Protein AF-G0MQ28-F1 (afdb_monomer)

Secondary structure (DSSP, 8-state):
------PPPPPHHHHHS--GGGS---------PPPPP----SS--TTS-----------S-HHHHHHHHHHHHHHHHHHHH-TT-PPPPPP----------------------HHHHHHHHHHHHHTTPPPPPTTS-STTTT--SEETTEE--TTGGGPPPTTT---GGG---HHHHHHHSPPP------

InterPro domains:
  IPR008705 Nanos/Xcat2 [PTHR12887] (71-180)
  IPR024161 Zinc finger, nanos-type [PF05741] (113-178)
  IPR024161 Zinc finger, nanos-type [PS51522] (112-179)
  IPR038129 Nanos domain superfamily [G3DSA:4.10.60.30] (110-183)

Solvent-accessible surface area (backbone atoms only — not comparable to full-atom values): 12620 Å² total; per-residue (Å²): 138,84,84,78,81,80,78,77,83,87,50,76,66,65,64,71,67,57,72,69,80,71,77,72,65,78,73,74,85,69,77,83,70,75,79,75,78,84,76,75,58,91,74,66,71,95,84,72,75,80,73,79,80,74,75,67,68,85,72,91,49,68,69,60,55,51,50,52,51,49,53,52,52,53,56,55,50,55,59,70,76,52,86,74,75,71,72,82,75,80,72,88,72,74,92,68,83,79,68,74,78,73,73,79,75,73,71,73,74,74,53,52,12,63,60,49,42,54,51,50,34,56,49,20,56,75,68,75,42,82,62,74,59,84,88,47,89,53,94,18,45,81,42,46,38,61,57,96,82,31,33,62,25,76,72,50,26,70,34,63,15,83,82,80,60,36,37,39,54,63,24,45,54,45,70,56,45,60,74,73,48,74,74,76,80,73,74,85,74,129

pLDDT: mean 75.24, std 18.83, range [41.81, 98.56]

Radius of gyration: 31.12 Å; Cα contacts (8 Å, |Δi|>4): 116; chains: 1; bounding box: 38×92×70 Å

Structure (mmCIF, N/CA/C/O backbone):
data_AF-G0MQ28-F1
#
_entry.id   AF-G0MQ28-F1
#
loop_
_atom_site.group_PDB
_atom_site.id
_atom_site.type_symbol
_atom_site.label_atom_id
_atom_site.label_alt_id
_atom_site.label_comp_id
_atom_site.label_asym_id
_atom_site.label_entity_id
_atom_site.label_seq_id
_atom_site.pdbx_PDB_ins_code
_atom_site.Cartn_x
_atom_site.Cartn_y
_atom_site.Cartn_z
_atom_site.occupancy
_atom_site.B_iso_or_equiv
_atom_site.auth_seq_id
_atom_site.auth_comp_id
_atom_site.auth_asym_id
_atom_site.auth_atom_id
_atom_site.pdbx_PDB_model_num
ATOM 1 N N . MET A 1 1 ? -23.331 -47.002 29.163 1.00 47.59 1 MET A N 1
ATOM 2 C CA . MET A 1 1 ? -22.345 -46.114 29.812 1.00 47.59 1 MET A CA 1
ATOM 3 C C . MET A 1 1 ? -21.301 -45.793 28.758 1.00 47.59 1 MET A C 1
ATOM 5 O O . MET A 1 1 ? -20.690 -46.724 28.259 1.00 47.59 1 MET A O 1
ATOM 9 N N . ILE A 1 2 ? -21.227 -44.539 28.307 1.00 55.88 2 ILE A N 1
ATOM 10 C CA . ILE A 1 2 ? -20.306 -44.100 27.246 1.00 55.88 2 ILE A CA 1
ATOM 11 C C . ILE A 1 2 ? -19.105 -43.471 27.952 1.00 55.88 2 ILE A C 1
ATOM 13 O O . ILE A 1 2 ? -19.258 -42.443 28.609 1.00 55.88 2 ILE A O 1
ATOM 17 N N . GLU A 1 3 ? -17.944 -44.116 27.871 1.00 53.28 3 GLU A N 1
ATOM 18 C CA . GLU A 1 3 ? -16.694 -43.580 28.408 1.00 53.28 3 GLU A CA 1
ATOM 19 C C . GLU A 1 3 ? -16.176 -42.475 27.484 1.00 53.28 3 GLU A C 1
ATOM 21 O O . GLU A 1 3 ? -15.811 -42.710 26.333 1.00 53.28 3 GLU A O 1
ATOM 26 N N . TYR A 1 4 ? -16.171 -41.245 27.991 1.00 49.47 4 TYR A N 1
ATOM 27 C CA . TYR A 1 4 ? -15.564 -40.101 27.324 1.00 49.47 4 TYR A CA 1
ATOM 28 C C . TYR A 1 4 ? -14.044 -40.180 27.516 1.00 49.47 4 TYR A C 1
ATOM 30 O O . TYR A 1 4 ? -13.533 -39.876 28.595 1.00 49.47 4 TYR A O 1
ATOM 38 N N . GLN A 1 5 ? -13.308 -40.589 26.480 1.00 60.16 5 GLN A N 1
ATOM 39 C CA . GLN A 1 5 ? -11.852 -40.444 26.467 1.00 60.16 5 GLN A CA 1
ATOM 40 C C . GLN A 1 5 ? -11.510 -38.956 26.364 1.00 60.16 5 GLN A C 1
ATOM 42 O O . GLN A 1 5 ? -11.708 -38.319 25.331 1.00 60.16 5 GLN A O 1
ATOM 47 N N . GLN A 1 6 ? -11.018 -38.389 27.463 1.00 65.62 6 GLN A N 1
ATOM 48 C CA . GLN A 1 6 ? -10.500 -37.027 27.497 1.00 65.62 6 GLN A CA 1
ATOM 49 C C . GLN A 1 6 ? -9.163 -36.986 26.7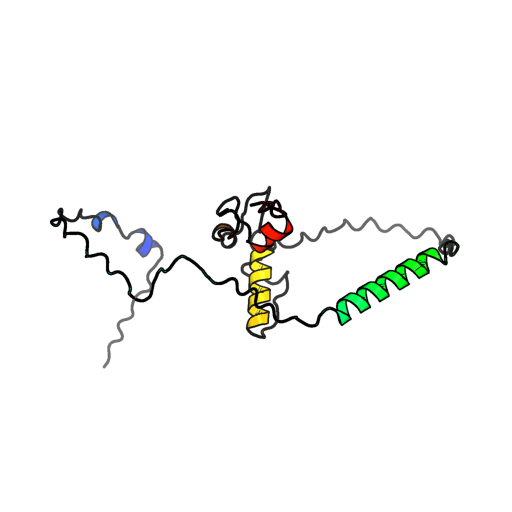50 1.00 65.62 6 GLN A C 1
ATOM 51 O O . GLN A 1 6 ? -8.134 -37.435 27.256 1.00 65.62 6 GLN A O 1
ATOM 56 N N . SER A 1 7 ? -9.177 -36.455 25.529 1.00 68.88 7 SER A N 1
ATOM 57 C CA . SER A 1 7 ? -7.968 -36.153 24.766 1.00 68.88 7 SER A CA 1
ATOM 58 C C . SER A 1 7 ? -7.163 -35.078 25.495 1.00 68.88 7 SER A C 1
ATOM 60 O O . SER A 1 7 ? -7.648 -33.961 25.694 1.00 68.88 7 SER A O 1
ATOM 62 N N . ARG A 1 8 ? -5.940 -35.418 25.914 1.00 74.38 8 ARG A N 1
ATOM 63 C CA . ARG A 1 8 ? -5.024 -34.469 26.553 1.00 74.38 8 ARG A CA 1
ATOM 64 C C . ARG A 1 8 ? -4.656 -33.336 25.579 1.00 74.38 8 ARG A C 1
ATOM 66 O O . ARG A 1 8 ? -4.424 -33.614 24.403 1.00 74.38 8 ARG A O 1
ATOM 73 N N . PRO A 1 9 ? -4.590 -32.080 26.051 1.00 71.81 9 PRO A N 1
ATOM 74 C CA . PRO A 1 9 ? -4.147 -30.957 25.235 1.00 71.81 9 PRO A CA 1
ATOM 75 C C . PRO A 1 9 ? -2.667 -31.118 24.874 1.00 71.81 9 PRO A C 1
ATOM 77 O O . PRO A 1 9 ? -1.838 -31.373 25.745 1.00 71.81 9 PRO A O 1
ATOM 80 N N . VAL A 1 10 ? -2.358 -30.972 23.586 1.00 80.50 10 VAL A N 1
ATOM 81 C CA . VAL A 1 10 ? -0.986 -31.001 23.060 1.00 80.50 10 VAL A CA 1
ATOM 82 C C . VAL A 1 10 ? -0.264 -29.741 23.523 1.00 80.50 10 VAL A C 1
ATOM 84 O O . VAL A 1 10 ? -0.760 -28.631 23.315 1.00 80.50 10 VAL A O 1
ATOM 87 N N . THR A 1 11 ? 0.891 -29.903 24.165 1.00 83.81 11 THR A N 1
ATOM 88 C CA . THR A 1 11 ? 1.683 -28.778 24.670 1.00 83.81 11 THR A CA 1
ATOM 89 C C . THR A 1 11 ? 2.808 -28.410 23.701 1.00 83.81 11 THR A C 1
ATOM 91 O O . THR A 1 11 ? 3.242 -29.211 22.879 1.00 83.81 11 THR A O 1
ATOM 94 N N . LEU A 1 12 ? 3.286 -27.166 23.767 1.00 74.38 12 LEU A N 1
ATOM 95 C CA . LEU A 1 12 ? 4.376 -26.667 22.915 1.00 74.38 12 LEU A CA 1
ATOM 96 C C . LEU A 1 12 ? 5.669 -27.520 22.986 1.00 74.38 12 LEU A C 1
ATOM 98 O O . LEU A 1 12 ? 6.282 -27.729 21.939 1.00 74.38 12 LEU A O 1
ATOM 102 N N . PRO A 1 13 ? 6.069 -28.059 24.158 1.00 79.25 13 PRO A N 1
ATOM 103 C CA . PRO A 1 13 ? 7.165 -29.023 24.253 1.00 79.25 13 PRO A CA 1
ATOM 104 C C . PRO A 1 13 ? 6.929 -30.306 23.444 1.00 79.25 13 PRO A C 1
ATOM 106 O O . PRO A 1 13 ? 7.852 -30.751 22.770 1.00 79.25 13 PRO A O 1
ATOM 109 N N . ASP A 1 14 ? 5.699 -30.838 23.411 1.00 75.81 14 ASP A N 1
ATOM 110 C CA . ASP A 1 14 ? 5.366 -32.046 22.631 1.00 75.81 14 ASP A CA 1
ATOM 111 C C . ASP A 1 14 ? 5.582 -31.840 21.122 1.00 75.81 14 ASP A C 1
ATOM 113 O O . ASP A 1 14 ? 5.917 -32.775 20.399 1.00 75.81 14 ASP A O 1
ATOM 117 N N . ILE A 1 15 ? 5.398 -30.609 20.634 1.00 72.81 15 ILE A N 1
ATOM 118 C CA . ILE A 1 15 ? 5.602 -30.255 19.222 1.00 72.81 15 ILE A CA 1
ATOM 119 C C . ILE A 1 15 ? 7.098 -30.098 18.910 1.00 72.81 15 ILE A C 1
ATOM 121 O O . ILE A 1 15 ? 7.548 -30.456 17.824 1.00 72.81 15 ILE A O 1
ATOM 125 N N . LEU A 1 16 ? 7.879 -29.575 19.858 1.00 74.19 16 LEU A N 1
ATOM 126 C CA . LEU A 1 16 ? 9.319 -29.350 19.699 1.00 74.19 16 LEU A CA 1
ATOM 127 C C . LEU A 1 16 ? 10.148 -30.633 19.857 1.00 74.19 16 LEU A C 1
ATOM 129 O O . LEU A 1 16 ? 11.207 -30.744 19.242 1.00 74.19 16 LEU A O 1
ATOM 133 N N . GLU A 1 17 ? 9.669 -31.606 20.634 1.00 70.00 17 GLU A N 1
ATOM 134 C CA . GLU A 1 17 ? 10.322 -32.911 20.811 1.00 70.00 17 GLU A CA 1
ATOM 135 C C . GLU A 1 17 ? 9.955 -33.945 19.733 1.00 70.00 17 GLU A C 1
ATOM 137 O O . GLU A 1 17 ? 10.523 -35.043 19.712 1.00 70.00 17 GLU A O 1
ATOM 142 N N . GLN A 1 18 ? 9.067 -33.610 18.788 1.00 71.00 18 GLN A N 1
ATOM 143 C CA . GLN A 1 18 ? 8.855 -34.432 17.596 1.00 71.00 18 GLN A CA 1
ATOM 144 C C . GLN A 1 18 ? 10.141 -34.478 16.761 1.00 71.00 18 GLN A C 1
ATOM 146 O O . GLN A 1 18 ? 10.462 -33.593 15.971 1.00 71.00 18 GLN A O 1
ATOM 151 N N . ASN A 1 19 ? 10.908 -35.549 16.953 1.00 62.50 19 ASN A N 1
ATOM 152 C CA . ASN A 1 19 ? 12.107 -35.870 16.194 1.00 62.50 19 ASN A CA 1
ATOM 153 C C . ASN A 1 19 ? 11.739 -36.201 14.732 1.00 62.50 19 ASN A C 1
ATOM 155 O O . ASN A 1 19 ? 11.631 -37.365 14.353 1.00 62.50 19 ASN A O 1
ATOM 159 N N . TYR A 1 20 ? 11.629 -35.183 13.874 1.00 61.66 20 TYR A N 1
ATOM 160 C CA . TYR A 1 20 ? 11.417 -35.325 12.419 1.00 61.66 20 TYR A CA 1
ATOM 161 C C . TYR A 1 20 ? 12.587 -36.001 11.672 1.00 61.66 20 TYR A C 1
ATOM 163 O O . TYR A 1 20 ? 12.556 -36.165 10.456 1.00 61.66 20 TYR A O 1
ATOM 171 N N . ARG A 1 21 ? 13.637 -36.451 12.374 1.00 56.78 21 ARG A N 1
ATOM 172 C CA . ARG A 1 21 ? 14.786 -37.138 11.761 1.00 56.78 21 ARG A CA 1
ATOM 173 C C . ARG A 1 21 ? 14.438 -38.481 11.105 1.00 56.78 21 ARG A C 1
ATOM 175 O O . ARG A 1 21 ? 15.240 -38.966 10.315 1.00 56.78 21 ARG A O 1
ATOM 182 N N . GLY A 1 22 ? 13.283 -39.074 11.417 1.00 56.56 22 GLY A N 1
ATOM 183 C CA . GLY A 1 22 ? 12.867 -40.381 10.892 1.00 56.56 22 GLY A CA 1
ATOM 184 C C . GLY A 1 22 ? 12.119 -40.361 9.554 1.00 56.56 22 GLY A C 1
ATOM 185 O O . GLY A 1 22 ? 12.052 -41.398 8.903 1.00 56.56 22 GLY A O 1
ATOM 186 N N . GLU A 1 23 ? 11.574 -39.223 9.114 1.00 58.72 23 GLU A N 1
ATOM 187 C CA . GLU A 1 23 ? 10.699 -39.178 7.922 1.00 58.72 23 GLU A CA 1
ATOM 188 C C . GLU A 1 23 ? 11.451 -38.932 6.607 1.00 58.72 23 GLU A C 1
ATOM 190 O O . GLU A 1 23 ? 10.880 -39.018 5.523 1.00 58.72 23 GLU A O 1
ATOM 195 N N . HIS A 1 24 ? 12.763 -38.712 6.677 1.00 55.72 24 HIS A N 1
ATOM 196 C CA . HIS A 1 24 ? 13.635 -38.631 5.506 1.00 55.72 24 HIS A CA 1
ATOM 197 C C . HIS A 1 24 ? 14.291 -39.986 5.214 1.00 55.72 24 HIS A C 1
ATOM 199 O O . HIS A 1 24 ? 15.506 -40.076 5.036 1.00 55.72 24 HIS A O 1
ATOM 205 N N . VAL A 1 25 ? 13.507 -41.066 5.175 1.00 58.53 25 VAL A N 1
ATOM 206 C CA . VAL A 1 25 ? 13.984 -42.290 4.525 1.00 58.53 25 VAL A CA 1
ATOM 207 C C . VAL A 1 25 ? 14.059 -41.972 3.038 1.00 58.53 25 VAL A C 1
ATOM 209 O O . VAL A 1 25 ? 13.037 -41.741 2.397 1.00 58.53 25 VAL A O 1
ATOM 212 N N . ALA A 1 26 ? 15.281 -41.904 2.508 1.00 58.84 26 ALA A N 1
ATOM 213 C CA . ALA A 1 26 ? 15.522 -41.749 1.084 1.00 58.84 26 ALA A CA 1
ATOM 214 C C . ALA A 1 26 ? 14.718 -42.816 0.336 1.00 58.84 26 ALA A C 1
ATOM 216 O O . ALA A 1 26 ? 14.979 -44.013 0.470 1.00 58.84 26 ALA A O 1
ATOM 217 N N . THR A 1 27 ? 13.713 -42.374 -0.417 1.00 59.00 27 THR A N 1
ATOM 218 C CA . THR A 1 27 ? 12.915 -43.243 -1.270 1.00 59.00 27 THR A CA 1
ATOM 219 C C . THR A 1 27 ? 13.885 -43.982 -2.195 1.00 59.00 27 THR A C 1
ATOM 221 O O . THR A 1 27 ? 14.648 -43.315 -2.902 1.00 59.00 27 THR A O 1
ATOM 224 N N . PRO A 1 28 ? 13.923 -45.329 -2.195 1.00 57.75 28 PRO A N 1
ATOM 225 C CA . PRO A 1 28 ? 14.733 -46.059 -3.160 1.00 57.75 28 PRO A CA 1
ATOM 226 C C . PRO A 1 28 ? 14.316 -45.602 -4.555 1.00 57.75 28 PRO A C 1
ATOM 228 O O . PRO A 1 28 ? 13.123 -45.431 -4.805 1.00 57.75 28 PRO A O 1
ATOM 231 N N . ALA A 1 29 ? 15.304 -45.341 -5.415 1.00 58.59 29 ALA A N 1
ATOM 232 C CA . ALA A 1 29 ? 15.130 -44.792 -6.753 1.00 58.59 29 ALA A CA 1
ATOM 233 C C . ALA A 1 29 ? 14.105 -45.618 -7.544 1.00 58.59 29 ALA A C 1
ATOM 235 O O . ALA A 1 29 ? 14.432 -46.624 -8.173 1.00 58.59 29 ALA A O 1
ATOM 236 N N . ALA A 1 30 ? 12.842 -45.200 -7.473 1.00 52.72 30 ALA A N 1
ATOM 237 C CA . ALA A 1 30 ? 11.777 -45.756 -8.269 1.00 52.72 30 ALA A CA 1
ATOM 238 C C . ALA A 1 30 ? 12.091 -45.397 -9.717 1.00 52.72 30 ALA A C 1
ATOM 240 O O . ALA A 1 30 ? 12.323 -44.231 -10.045 1.00 52.72 30 ALA A O 1
ATOM 241 N N . HIS A 1 31 ? 12.157 -46.433 -10.548 1.00 59.38 31 HIS A N 1
ATOM 242 C CA . HIS A 1 31 ? 12.304 -46.366 -11.991 1.00 59.38 31 HIS A CA 1
ATOM 243 C C . HIS A 1 31 ? 11.600 -45.132 -12.559 1.00 59.38 31 HIS A C 1
ATOM 245 O O . HIS A 1 31 ? 10.396 -44.955 -12.359 1.00 59.38 31 HIS A O 1
ATOM 251 N N . ALA A 1 32 ? 12.375 -44.280 -13.236 1.00 53.47 32 ALA A N 1
ATOM 252 C CA . ALA A 1 32 ? 11.886 -43.084 -13.898 1.00 53.47 32 ALA A CA 1
ATOM 253 C C . ALA A 1 32 ? 10.698 -43.465 -14.786 1.00 53.47 32 ALA A C 1
ATOM 255 O O . ALA A 1 32 ? 10.858 -44.094 -15.832 1.00 53.47 32 ALA A O 1
ATOM 256 N N . SER A 1 33 ? 9.494 -43.119 -14.335 1.00 64.69 33 SER A N 1
ATOM 257 C CA . SER A 1 33 ? 8.330 -43.164 -15.203 1.00 64.69 33 SER A CA 1
ATOM 258 C C . SER A 1 33 ? 8.592 -42.181 -16.345 1.00 64.69 33 SER A C 1
ATOM 260 O O . SER A 1 33 ? 9.112 -41.090 -16.084 1.00 64.69 33 SER A O 1
ATOM 262 N N . PRO A 1 34 ? 8.291 -42.544 -17.604 1.00 74.94 34 PRO A N 1
ATOM 263 C CA . PRO A 1 34 ? 8.387 -41.593 -18.700 1.00 74.94 34 PRO A CA 1
ATOM 264 C C . PRO A 1 34 ? 7.551 -40.355 -18.348 1.00 74.94 34 PRO A C 1
ATOM 266 O O . PRO A 1 34 ? 6.510 -40.495 -17.695 1.00 74.94 34 PRO A O 1
ATOM 269 N N . PRO A 1 35 ? 8.001 -39.146 -18.730 1.00 71.31 35 PRO A N 1
ATOM 270 C CA . PRO A 1 35 ? 7.235 -37.938 -18.473 1.00 71.31 35 PRO A CA 1
ATOM 271 C C . PRO A 1 35 ? 5.817 -38.133 -19.022 1.00 71.31 35 PRO A C 1
ATOM 273 O O . PRO A 1 35 ? 5.666 -38.6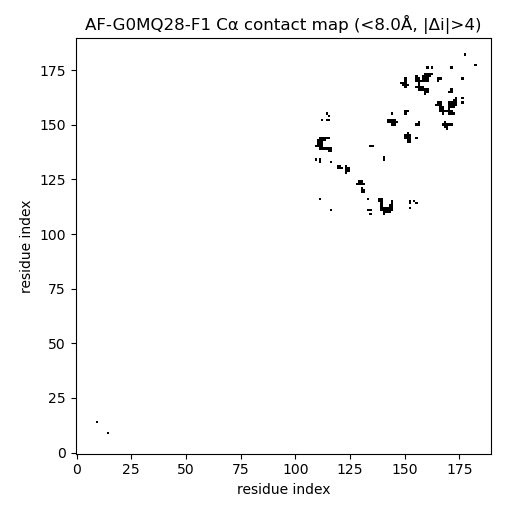85 -20.119 1.00 71.31 35 PRO A O 1
ATOM 276 N N . PRO A 1 36 ? 4.773 -37.732 -18.274 1.00 74.25 36 PRO A N 1
ATOM 277 C CA . PRO A 1 36 ? 3.415 -37.815 -18.782 1.00 74.25 36 PRO A CA 1
ATOM 278 C C . PRO A 1 36 ? 3.348 -37.078 -20.127 1.00 74.25 36 PRO A C 1
ATOM 280 O O . PRO A 1 36 ? 4.019 -36.050 -20.289 1.00 74.25 36 PRO A O 1
ATOM 283 N N . PRO A 1 37 ? 2.575 -37.581 -21.105 1.00 72.94 37 PRO A N 1
ATOM 284 C CA . PRO A 1 37 ? 2.381 -36.861 -22.352 1.00 72.94 37 PRO A CA 1
ATOM 285 C C . PRO A 1 37 ? 1.882 -35.456 -22.018 1.00 72.94 37 PRO A C 1
ATOM 287 O O . PRO A 1 37 ? 0.998 -35.294 -21.175 1.00 72.94 37 PRO A O 1
ATOM 290 N N . LEU A 1 38 ? 2.475 -34.445 -22.656 1.00 61.44 38 LEU A N 1
ATOM 291 C CA . LEU A 1 38 ? 2.004 -33.067 -22.577 1.00 61.44 38 LEU A CA 1
ATOM 292 C C . LEU A 1 38 ? 0.551 -33.050 -23.054 1.00 61.44 38 LEU A C 1
ATOM 294 O O . LEU A 1 38 ? 0.280 -33.034 -24.253 1.00 61.44 38 LEU A O 1
ATOM 298 N N . VAL A 1 39 ? -0.387 -33.090 -22.110 1.00 61.03 39 VAL A N 1
ATOM 299 C CA . VAL A 1 39 ? -1.797 -32.855 -22.386 1.00 61.03 39 VAL A CA 1
ATOM 300 C C . VAL A 1 39 ? -1.890 -31.387 -22.775 1.00 61.03 39 VAL A C 1
ATOM 302 O O . VAL A 1 39 ? -1.930 -30.499 -21.924 1.00 61.03 39 VAL A O 1
ATOM 305 N N . GLN A 1 40 ? -1.857 -31.123 -24.08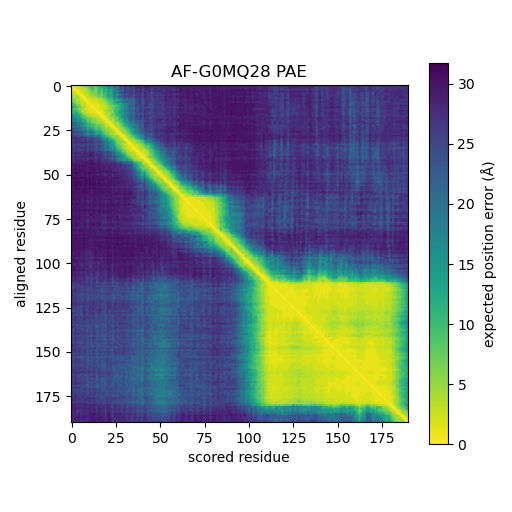1 1.00 56.84 40 GLN A N 1
ATOM 306 C CA . GLN A 1 40 ? -2.284 -29.847 -24.630 1.00 56.84 40 GLN A CA 1
ATOM 307 C C . GLN A 1 40 ? -3.746 -29.680 -24.234 1.00 56.84 40 GLN A C 1
ATOM 309 O O . GLN A 1 40 ? -4.624 -30.375 -24.741 1.00 56.84 40 GLN A O 1
ATOM 314 N N . ASN A 1 41 ? -3.993 -28.801 -23.268 1.00 49.69 41 ASN A N 1
ATOM 315 C CA . ASN A 1 41 ? -5.339 -28.408 -22.906 1.00 49.69 41 ASN A CA 1
ATOM 316 C C . ASN A 1 41 ? -6.001 -27.815 -24.169 1.00 49.69 41 ASN A C 1
ATOM 318 O O . ASN A 1 41 ? -5.493 -26.815 -24.685 1.00 49.69 41 ASN A O 1
ATOM 322 N N . PRO A 1 42 ? -7.087 -28.406 -24.704 1.00 58.06 42 PRO A N 1
ATOM 323 C CA . PRO A 1 42 ? -7.776 -27.856 -25.873 1.00 58.06 42 PRO A CA 1
ATOM 324 C C . PRO A 1 42 ? -8.422 -26.494 -25.564 1.00 58.06 42 PRO A C 1
ATOM 326 O O . PRO A 1 42 ? -8.736 -25.737 -26.479 1.00 58.06 42 PRO A O 1
ATOM 329 N N . ALA A 1 43 ? -8.570 -26.151 -24.279 1.00 53.72 43 ALA A N 1
ATOM 330 C CA . ALA A 1 43 ? -8.774 -24.785 -23.819 1.00 53.72 43 ALA A CA 1
ATOM 331 C C . ALA A 1 43 ? -7.398 -24.126 -23.622 1.00 53.72 43 ALA A C 1
ATOM 333 O O . ALA A 1 43 ? -6.721 -24.354 -22.620 1.00 53.72 43 ALA A O 1
ATOM 334 N N . GLY A 1 44 ? -6.965 -23.373 -24.630 1.00 44.62 44 GLY A N 1
ATOM 335 C CA . GLY A 1 44 ? -5.605 -22.869 -24.777 1.00 44.62 44 GLY A CA 1
ATOM 336 C C . GLY A 1 44 ? -4.992 -22.164 -23.559 1.00 44.62 44 GLY A C 1
ATOM 337 O O . GLY A 1 44 ? -5.669 -21.540 -22.751 1.00 44.62 44 GLY A O 1
ATOM 338 N N . ILE A 1 45 ? -3.661 -22.247 -23.495 1.00 47.72 45 ILE A N 1
ATOM 339 C CA . ILE A 1 45 ? -2.738 -21.208 -23.012 1.00 47.72 45 ILE A CA 1
ATOM 340 C C . ILE A 1 45 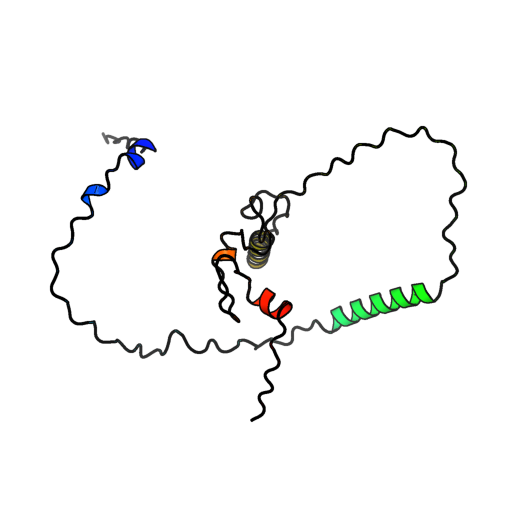? -3.210 -20.470 -21.743 1.00 47.72 45 ILE A C 1
ATOM 342 O O . ILE A 1 45 ? -3.703 -19.343 -21.789 1.00 47.72 45 ILE A O 1
ATOM 346 N N . ILE A 1 46 ? -2.950 -21.054 -20.572 1.00 52.84 46 ILE A N 1
ATOM 347 C CA . ILE A 1 46 ? -2.918 -20.283 -19.323 1.00 52.84 46 ILE A CA 1
ATOM 348 C C . ILE A 1 46 ? -1.621 -19.460 -19.348 1.00 52.84 46 ILE A C 1
ATOM 350 O O . ILE A 1 46 ? -0.581 -19.940 -18.909 1.00 52.84 46 ILE A O 1
ATOM 354 N N . GLY A 1 47 ? -1.645 -18.247 -19.912 1.00 50.97 47 GLY A N 1
ATOM 355 C CA . GLY A 1 47 ? -0.489 -17.345 -19.800 1.00 50.97 47 GLY A CA 1
ATOM 356 C C . GLY A 1 47 ? -0.320 -16.226 -20.825 1.00 50.97 47 GLY A C 1
ATOM 357 O O . GLY A 1 47 ? 0.495 -15.342 -20.581 1.00 50.97 47 GLY A O 1
ATOM 358 N N . HIS A 1 48 ? -1.076 -16.184 -21.924 1.00 46.88 48 HIS A N 1
ATOM 359 C CA . HIS A 1 48 ? -0.957 -15.092 -22.896 1.00 46.88 48 HIS A CA 1
ATOM 360 C C . HIS A 1 48 ? -2.313 -14.446 -23.151 1.00 46.88 48 HIS A C 1
ATOM 362 O O . HIS A 1 48 ? -3.225 -15.072 -23.674 1.00 46.88 48 HIS A O 1
ATOM 368 N N . GLY A 1 49 ? -2.429 -13.175 -22.770 1.00 41.81 49 GLY A N 1
ATOM 369 C CA . GLY A 1 49 ? -3.587 -12.350 -23.086 1.00 41.81 49 GLY A CA 1
ATOM 370 C C . GLY A 1 49 ? -4.701 -12.451 -22.055 1.00 41.81 49 GLY A C 1
ATOM 371 O O . GLY A 1 49 ? -5.772 -12.982 -22.328 1.00 41.81 49 GLY A O 1
ATOM 372 N N . ARG A 1 50 ? -4.519 -11.804 -20.898 1.00 44.72 50 ARG A N 1
ATOM 373 C CA . ARG A 1 50 ? -5.671 -11.062 -20.381 1.00 44.72 50 ARG A CA 1
ATOM 374 C C . ARG A 1 50 ? -5.932 -9.963 -21.412 1.00 44.72 50 ARG A C 1
ATOM 376 O O . ARG A 1 50 ? -5.041 -9.127 -21.580 1.00 44.72 50 ARG A O 1
ATOM 383 N N . PRO A 1 51 ? -7.065 -9.956 -22.134 1.00 46.66 51 PRO A N 1
ATOM 384 C CA . PRO A 1 51 ? -7.432 -8.772 -22.882 1.00 46.66 51 PRO A CA 1
ATOM 385 C C . PRO A 1 51 ? -7.440 -7.620 -21.886 1.00 46.66 51 PRO A C 1
ATOM 387 O O . PRO A 1 51 ? -7.974 -7.736 -20.778 1.00 46.66 51 PRO A O 1
ATOM 390 N N . ASN A 1 52 ? -6.766 -6.542 -22.267 1.00 48.19 52 ASN A N 1
ATOM 391 C CA . ASN A 1 52 ? -6.862 -5.263 -21.603 1.00 48.19 52 ASN A CA 1
ATOM 392 C C . ASN A 1 52 ? -8.358 -4.941 -21.481 1.00 48.19 52 ASN A C 1
ATOM 394 O O . ASN A 1 52 ? -8.982 -4.494 -22.440 1.00 48.19 52 ASN A O 1
ATOM 398 N N . LEU A 1 53 ? -8.945 -5.171 -20.305 1.00 50.69 53 LEU A N 1
ATOM 399 C CA . LEU A 1 53 ? -10.226 -4.596 -19.902 1.00 50.69 53 LEU A CA 1
ATOM 400 C C . LEU A 1 53 ? -9.997 -3.098 -19.638 1.00 50.69 53 LEU A C 1
ATOM 402 O O . LEU A 1 53 ? -10.246 -2.580 -18.561 1.00 50.69 53 LEU A O 1
ATOM 406 N N . HIS A 1 54 ? -9.510 -2.405 -20.668 1.00 44.72 54 HIS A N 1
ATOM 407 C CA . HIS A 1 54 ? -9.673 -0.977 -20.892 1.00 44.72 54 HIS A CA 1
ATOM 408 C C . HIS A 1 54 ? -11.020 -0.721 -21.591 1.00 44.72 54 HIS A C 1
ATOM 410 O O . HIS A 1 54 ? -11.193 0.251 -22.312 1.00 44.72 54 HIS A O 1
ATOM 416 N N . GLY A 1 55 ? -12.020 -1.567 -21.326 1.00 43.22 55 GLY A N 1
ATOM 417 C CA . GLY A 1 55 ? -13.422 -1.175 -21.384 1.00 43.22 55 GLY A CA 1
ATOM 418 C C . GLY A 1 55 ? -13.745 -0.325 -20.159 1.00 43.22 55 GLY A C 1
ATOM 419 O O . GLY A 1 55 ? -14.564 -0.711 -19.328 1.00 43.22 55 GLY A O 1
ATOM 420 N N . ARG A 1 56 ? -13.045 0.806 -20.011 1.00 45.94 56 ARG A N 1
ATOM 421 C CA . ARG A 1 56 ? -13.484 1.888 -19.139 1.00 45.94 56 ARG A CA 1
ATOM 422 C C . ARG A 1 56 ? -14.720 2.434 -19.846 1.00 45.94 56 ARG A C 1
ATOM 424 O O . ARG A 1 56 ? -14.606 3.175 -20.816 1.00 45.94 56 ARG A O 1
ATOM 431 N N . LEU A 1 57 ? -15.899 1.993 -19.409 1.00 48.03 57 LEU A N 1
ATOM 432 C CA . LEU A 1 57 ? -17.106 2.791 -19.603 1.00 48.03 57 LEU A CA 1
ATOM 433 C C . LEU A 1 57 ? -16.733 4.235 -19.229 1.00 48.03 57 LEU A C 1
ATOM 435 O O . LEU A 1 57 ? -16.023 4.394 -18.227 1.00 48.03 57 LEU A O 1
ATOM 439 N N . PRO A 1 58 ? -17.116 5.255 -20.016 1.00 42.06 58 PRO A N 1
ATOM 440 C CA . PRO A 1 58 ? -16.879 6.635 -19.633 1.00 42.06 58 PRO A CA 1
ATOM 441 C C . PRO A 1 58 ? -17.588 6.827 -18.300 1.00 42.06 58 PRO A C 1
ATOM 443 O O . PRO A 1 58 ? -18.817 6.831 -18.222 1.00 42.06 58 PRO A O 1
ATOM 446 N N . ILE A 1 59 ? -16.807 6.846 -17.223 1.00 46.84 59 ILE A N 1
ATOM 447 C CA . ILE A 1 59 ? -17.356 7.211 -15.940 1.00 46.84 59 ILE A CA 1
ATOM 448 C C . ILE A 1 59 ? -17.505 8.718 -16.037 1.00 46.84 59 ILE A C 1
ATOM 450 O O . ILE A 1 59 ? -16.517 9.430 -16.211 1.00 46.84 59 ILE A O 1
ATOM 454 N N . VAL A 1 60 ? -18.758 9.143 -16.027 1.00 49.12 60 VAL A N 1
ATOM 455 C CA . VAL A 1 60 ? -19.216 10.526 -16.006 1.00 49.12 60 VAL A CA 1
ATOM 456 C C . VAL A 1 60 ? -18.684 11.166 -14.715 1.00 49.12 60 VAL A C 1
ATOM 458 O O . VAL A 1 60 ? -19.349 11.131 -13.691 1.00 49.12 60 VAL A O 1
ATOM 461 N N . TRP A 1 61 ? -17.434 11.631 -14.729 1.00 54.47 61 TRP A N 1
ATOM 462 C CA . TRP A 1 61 ? -16.815 12.439 -13.663 1.00 54.47 61 TRP A CA 1
ATOM 463 C C . TRP A 1 61 ? -16.410 13.829 -14.170 1.00 54.47 61 TRP A C 1
ATOM 465 O O . TRP A 1 61 ? -15.929 14.646 -13.391 1.00 54.47 61 TRP A O 1
ATOM 475 N N . GLU A 1 62 ? -16.580 14.095 -15.471 1.00 60.78 62 GLU A N 1
ATOM 476 C CA . GLU A 1 62 ? -16.114 15.334 -16.105 1.00 60.78 62 GLU A CA 1
ATOM 477 C C . GLU A 1 62 ? -16.830 16.567 -15.526 1.00 60.78 62 GLU A C 1
ATOM 479 O O . GLU A 1 62 ? -16.195 17.603 -15.346 1.00 60.78 62 GLU A O 1
ATOM 484 N N . ASP A 1 63 ? -18.095 16.430 -15.114 1.00 68.81 63 ASP A N 1
ATOM 485 C CA . ASP A 1 63 ? -18.876 17.553 -14.583 1.00 68.81 63 ASP A CA 1
ATOM 486 C C . ASP A 1 63 ? -18.464 17.961 -13.150 1.00 68.81 63 ASP A C 1
ATOM 488 O O . ASP A 1 63 ? -18.407 19.151 -12.841 1.00 68.81 63 ASP A O 1
ATOM 492 N N . GLU A 1 64 ? -18.127 17.009 -12.266 1.00 70.69 64 GLU A N 1
ATOM 493 C CA . GLU A 1 64 ? -17.738 17.317 -10.875 1.00 70.69 64 GLU A CA 1
ATOM 494 C C . GLU A 1 64 ? -16.297 17.841 -10.769 1.00 70.69 64 GLU A C 1
ATOM 496 O O . GLU A 1 64 ? -16.030 18.767 -9.997 1.00 70.69 64 GLU A O 1
ATOM 501 N N . GLU A 1 65 ? -15.361 17.293 -11.557 1.00 77.75 65 GLU A N 1
ATOM 502 C CA . GLU A 1 65 ? -13.980 17.794 -11.581 1.00 77.75 65 GLU A CA 1
ATOM 503 C C . GLU A 1 65 ? -13.902 19.195 -12.206 1.00 77.75 65 GLU A C 1
ATOM 505 O O . GLU A 1 65 ? -13.143 20.034 -11.711 1.00 77.75 65 GLU A O 1
ATOM 510 N N . GLU A 1 66 ? -14.710 19.495 -13.233 1.00 82.88 66 GLU A N 1
ATOM 511 C CA . GLU A 1 66 ? -14.777 20.846 -13.800 1.00 82.88 66 GLU A CA 1
ATOM 512 C C . GLU A 1 66 ? -15.351 21.853 -12.790 1.00 82.88 66 GLU A C 1
ATOM 514 O O . GLU A 1 66 ? -14.841 22.974 -12.681 1.00 82.88 66 GLU A O 1
ATOM 519 N N . GLU A 1 67 ? -16.366 21.471 -12.007 1.00 84.44 67 GLU A N 1
ATOM 520 C CA . GLU A 1 67 ? -16.935 22.359 -10.992 1.00 84.44 67 GLU A CA 1
ATOM 521 C C . GLU A 1 67 ? -15.947 22.643 -9.845 1.00 84.44 67 GLU A C 1
ATOM 523 O O . GLU A 1 67 ? -15.812 23.801 -9.433 1.00 84.44 67 GLU A O 1
ATOM 528 N N . ASP A 1 68 ? -15.191 21.643 -9.372 1.00 82.12 68 ASP A N 1
ATOM 529 C CA . ASP A 1 68 ? -14.150 21.860 -8.351 1.00 82.12 68 ASP A CA 1
ATOM 530 C C . ASP A 1 68 ? -13.010 22.738 -8.891 1.00 82.12 68 ASP A C 1
ATOM 532 O O . ASP A 1 68 ? -12.539 23.658 -8.212 1.00 82.12 68 ASP A O 1
ATOM 536 N N . LEU A 1 69 ? -12.610 22.534 -10.153 1.00 87.50 69 LEU A N 1
ATOM 537 C CA . LEU A 1 69 ? -11.598 23.366 -10.800 1.00 87.50 69 LEU A CA 1
ATOM 538 C C . LEU A 1 69 ? -12.077 24.818 -10.948 1.00 87.50 69 LEU A C 1
ATOM 540 O O . LEU A 1 69 ? -11.321 25.747 -10.649 1.00 87.50 69 LEU A O 1
ATOM 544 N N . ARG A 1 70 ? -13.348 25.030 -11.325 1.00 91.31 70 ARG A N 1
ATOM 545 C CA . ARG A 1 70 ? -13.976 26.362 -11.371 1.00 91.31 70 ARG A CA 1
ATOM 546 C C . ARG A 1 70 ? -14.031 27.015 -9.992 1.00 91.31 70 ARG A C 1
ATOM 548 O O . ARG A 1 70 ? -13.693 28.195 -9.882 1.00 91.31 70 ARG A O 1
ATOM 555 N N . ARG A 1 71 ? -14.393 26.277 -8.934 1.00 91.56 71 ARG A N 1
ATOM 556 C CA . ARG A 1 71 ? -14.398 26.798 -7.551 1.00 91.56 71 ARG A CA 1
ATOM 557 C C . ARG A 1 71 ? -13.005 27.240 -7.110 1.00 91.56 71 ARG A C 1
ATOM 559 O O . ARG A 1 71 ? -12.864 28.337 -6.570 1.00 91.56 71 ARG A O 1
ATOM 566 N N . ARG A 1 72 ? -11.969 26.443 -7.389 1.00 91.31 72 ARG A N 1
ATOM 567 C CA . ARG A 1 72 ? -10.574 26.794 -7.065 1.00 91.31 72 ARG A CA 1
ATOM 568 C C . ARG A 1 72 ? -10.090 28.019 -7.836 1.00 91.31 72 ARG A C 1
ATOM 570 O O . ARG A 1 72 ? -9.453 28.888 -7.242 1.00 91.31 72 ARG A O 1
ATOM 577 N N . LEU A 1 73 ? -10.414 28.120 -9.128 1.00 91.12 73 LEU A N 1
ATOM 578 C CA . LEU A 1 73 ? -10.028 29.275 -9.944 1.00 91.12 73 LEU A CA 1
ATOM 579 C C . LEU A 1 73 ? -10.677 30.571 -9.444 1.00 91.12 73 LEU A C 1
ATOM 581 O O . LEU A 1 73 ? -10.004 31.596 -9.344 1.00 91.12 73 LEU A O 1
ATOM 585 N N . LEU A 1 74 ? -11.966 30.526 -9.092 1.00 88.38 74 LEU A N 1
ATOM 586 C CA . LEU A 1 74 ? -12.679 31.674 -8.525 1.00 88.38 74 LEU A CA 1
ATOM 587 C C . LEU A 1 74 ? -12.071 32.114 -7.187 1.00 88.38 74 LEU A C 1
ATOM 589 O O . LEU A 1 74 ? -11.876 33.310 -6.967 1.00 88.38 74 LEU A O 1
ATOM 593 N N . HIS A 1 75 ? -11.708 31.160 -6.326 1.00 83.88 75 HIS A N 1
ATOM 594 C CA . HIS A 1 75 ? -11.064 31.447 -5.043 1.00 83.88 75 HIS A CA 1
ATOM 595 C C . HIS A 1 75 ? -9.681 32.098 -5.223 1.00 83.88 75 HIS A C 1
ATOM 597 O O . HIS A 1 75 ? -9.347 33.069 -4.544 1.00 83.88 75 HIS A O 1
ATOM 603 N N . GLN A 1 76 ? -8.892 31.618 -6.191 1.00 84.88 76 GLN A N 1
ATOM 604 C CA . GLN A 1 76 ? -7.599 32.219 -6.530 1.00 84.88 76 GLN A CA 1
ATOM 605 C C . GLN A 1 76 ? -7.759 33.636 -7.102 1.00 84.88 76 GLN A C 1
ATOM 607 O O . GLN A 1 76 ? -6.990 34.533 -6.756 1.00 84.88 76 GLN A O 1
ATOM 612 N N . GLN A 1 77 ? -8.772 33.865 -7.943 1.00 85.94 77 GLN A N 1
ATOM 613 C CA . GLN A 1 77 ? -9.026 35.182 -8.522 1.00 85.94 77 GLN A CA 1
ATOM 614 C C . GLN A 1 77 ? -9.440 36.214 -7.458 1.00 85.94 77 GLN A C 1
ATOM 616 O O . GLN A 1 77 ? -8.985 37.357 -7.522 1.00 85.94 77 GLN A O 1
ATOM 621 N N . GLN A 1 78 ? -10.231 35.822 -6.452 1.00 79.75 78 GLN A N 1
ATOM 622 C CA . GLN A 1 78 ? -10.591 36.709 -5.335 1.00 79.75 78 GLN A CA 1
ATOM 623 C C . GLN A 1 78 ? -9.367 37.168 -4.532 1.00 79.75 78 GLN A C 1
ATOM 625 O O . GLN A 1 78 ? -9.282 38.342 -4.174 1.00 79.75 78 GLN A O 1
ATOM 630 N N . HIS A 1 79 ? -8.384 36.289 -4.314 1.00 71.25 79 HIS A N 1
ATOM 631 C CA . HIS A 1 79 ? -7.144 36.651 -3.622 1.00 71.25 79 HIS A CA 1
ATOM 632 C C . HIS A 1 79 ? -6.312 37.702 -4.375 1.00 71.25 79 HIS A C 1
ATOM 634 O O . HIS A 1 79 ? -5.662 38.535 -3.747 1.00 71.25 79 HIS A O 1
ATOM 640 N N . LEU A 1 80 ? -6.350 37.704 -5.711 1.00 74.44 80 LEU A N 1
ATOM 641 C CA . LEU A 1 80 ? -5.623 38.680 -6.531 1.00 74.44 80 LEU A CA 1
ATOM 642 C C . LEU A 1 80 ? -6.324 40.044 -6.615 1.00 74.44 80 LEU A C 1
ATOM 644 O O . LEU A 1 80 ? -5.665 41.052 -6.857 1.00 74.44 80 LEU A O 1
ATOM 648 N N . GLN A 1 81 ? -7.643 40.095 -6.411 1.00 73.06 81 GLN A N 1
ATOM 649 C CA . GLN A 1 81 ? -8.425 41.336 -6.474 1.00 73.06 81 GLN A CA 1
ATOM 650 C C . GLN A 1 81 ? -8.409 42.137 -5.163 1.00 73.06 81 GLN A C 1
ATOM 652 O O . GLN A 1 81 ? -8.863 43.279 -5.154 1.00 73.06 81 GLN A O 1
ATOM 657 N N . ASN A 1 82 ? -7.861 41.583 -4.073 1.00 60.62 82 ASN A N 1
ATOM 658 C CA . ASN A 1 82 ? -7.823 42.239 -2.764 1.00 60.62 82 ASN A CA 1
ATOM 659 C C . ASN A 1 82 ? -6.411 42.277 -2.130 1.00 60.62 82 ASN A C 1
ATOM 661 O O . ASN A 1 82 ? -6.219 41.810 -1.009 1.00 60.62 82 ASN A O 1
ATOM 665 N N . PRO A 1 83 ? -5.393 42.857 -2.800 1.00 52.75 83 PRO A N 1
ATOM 666 C CA . PRO A 1 83 ? -4.031 42.951 -2.260 1.00 52.75 83 PRO A CA 1
ATOM 667 C C . PRO A 1 83 ? -3.883 43.950 -1.091 1.00 52.75 83 PRO A C 1
ATOM 669 O O . PRO A 1 83 ? -2.772 44.173 -0.619 1.00 52.75 83 PRO A O 1
ATOM 672 N N . GLY A 1 84 ? -4.977 44.582 -0.642 1.00 53.72 84 GLY A N 1
ATOM 673 C CA . GLY A 1 84 ? -4.970 45.693 0.318 1.00 53.72 84 GLY A CA 1
ATOM 674 C C . GLY A 1 84 ? -5.637 45.422 1.667 1.00 53.72 84 GLY A C 1
ATOM 675 O O . GLY A 1 84 ? -5.672 46.331 2.495 1.00 53.72 84 GLY A O 1
ATOM 676 N N . ALA A 1 85 ? -6.154 44.215 1.921 1.00 52.88 85 ALA A N 1
ATOM 677 C CA . ALA A 1 85 ? -6.629 43.858 3.255 1.00 52.88 85 ALA A CA 1
ATOM 678 C C . ALA A 1 85 ? -5.412 43.612 4.158 1.00 52.88 85 ALA A C 1
ATOM 680 O O . ALA A 1 85 ? -4.929 42.488 4.289 1.00 52.88 85 ALA A O 1
ATOM 681 N N . GLN A 1 86 ? -4.878 44.695 4.730 1.00 54.72 86 GLN A N 1
ATOM 682 C CA . GLN A 1 86 ? -3.956 44.616 5.857 1.00 54.72 86 GLN A CA 1
ATOM 683 C C . GLN A 1 86 ? -4.599 43.714 6.907 1.00 54.72 86 GLN A C 1
ATOM 685 O O . GLN A 1 86 ? -5.729 43.961 7.334 1.00 54.72 86 GLN A O 1
ATOM 690 N N . ALA A 1 87 ? -3.890 42.647 7.280 1.00 56.66 87 ALA A N 1
ATOM 691 C CA . ALA A 1 87 ? -4.250 41.872 8.453 1.00 56.66 87 ALA A CA 1
ATOM 692 C C . ALA A 1 87 ? -4.438 42.863 9.616 1.00 56.66 87 ALA A C 1
ATOM 694 O O . ALA A 1 87 ? -3.579 43.739 9.776 1.00 56.66 87 ALA A O 1
ATOM 695 N N . PRO A 1 88 ? -5.549 42.794 10.372 1.00 57.41 88 PRO A N 1
ATOM 696 C CA . PRO A 1 88 ? -5.721 43.635 11.545 1.00 57.41 88 PRO A CA 1
ATOM 697 C C . PRO A 1 88 ? -4.500 43.428 12.435 1.00 57.41 88 PRO A C 1
ATOM 699 O O . PRO A 1 88 ? -4.182 42.303 12.819 1.00 57.41 88 PRO A O 1
ATOM 702 N N . VAL A 1 89 ? -3.767 44.517 12.657 1.00 58.25 89 VAL A N 1
ATOM 703 C CA . VAL A 1 89 ? -2.624 44.539 13.561 1.00 58.25 89 VAL A CA 1
ATOM 704 C C . VAL A 1 89 ? -3.205 44.241 14.941 1.00 58.25 89 VAL A C 1
ATOM 706 O O . VAL A 1 89 ? -4.078 45.001 15.365 1.00 58.25 89 VAL A O 1
ATOM 709 N N . PRO A 1 90 ? -2.822 43.141 15.609 1.00 54.53 90 PRO A N 1
ATOM 710 C CA . PRO A 1 90 ? -3.261 42.915 16.972 1.00 54.53 90 PRO A CA 1
ATOM 711 C C . PRO A 1 90 ? -2.722 44.067 17.819 1.00 54.53 90 PRO A C 1
ATOM 713 O O . PRO A 1 90 ? -1.515 44.313 17.885 1.00 54.53 90 PRO A O 1
ATOM 716 N N . GLU A 1 91 ? -3.665 44.833 18.357 1.00 55.91 91 GLU A N 1
ATOM 717 C CA . GLU A 1 91 ? -3.450 45.860 19.361 1.00 55.91 91 GLU A CA 1
ATOM 718 C C . GLU A 1 91 ? -2.735 45.200 20.543 1.00 55.91 91 GLU A C 1
ATOM 720 O O . GLU A 1 91 ? -3.022 44.055 20.880 1.00 55.91 91 GLU A O 1
ATOM 725 N N . ALA A 1 92 ? -1.719 45.875 21.076 1.00 56.50 92 ALA A N 1
ATOM 726 C CA . ALA A 1 92 ? -0.827 45.331 22.086 1.00 56.50 92 ALA A CA 1
ATOM 727 C C . ALA A 1 92 ? -1.610 44.987 23.361 1.00 56.50 92 ALA A C 1
ATOM 729 O O . ALA A 1 92 ? -1.892 45.866 24.174 1.00 56.50 92 ALA A O 1
ATOM 730 N N . GLU A 1 93 ? -1.970 43.715 23.505 1.00 53.53 93 GLU A N 1
ATOM 731 C CA . GLU A 1 93 ? -2.532 43.166 24.730 1.00 53.53 93 GLU A CA 1
ATOM 732 C C . GLU A 1 93 ? -1.398 42.830 25.705 1.00 53.53 93 GLU A C 1
ATOM 734 O O . GLU A 1 93 ? -0.287 42.452 25.326 1.00 53.53 93 GLU A O 1
ATOM 739 N N . GLU A 1 94 ? -1.705 43.114 26.962 1.00 58.50 94 GLU A N 1
ATOM 740 C CA . GLU A 1 94 ? -0.861 43.167 28.144 1.00 58.50 94 GLU A CA 1
ATOM 741 C C . GLU A 1 94 ? -0.037 41.889 28.373 1.00 58.50 94 GLU A C 1
ATOM 743 O O . GLU A 1 94 ? -0.390 40.803 27.926 1.00 58.50 94 GLU A O 1
ATOM 748 N N . GLU A 1 95 ? 1.088 42.043 29.076 1.00 56.44 95 GLU A N 1
ATOM 749 C CA . GLU A 1 95 ? 2.040 40.988 29.435 1.00 56.44 95 GLU A CA 1
ATOM 750 C C . GLU A 1 95 ? 1.359 39.868 30.248 1.00 56.44 95 GLU A C 1
ATOM 752 O O . GLU A 1 95 ? 1.355 39.876 31.479 1.00 56.44 95 GLU A O 1
ATOM 757 N N . GLU A 1 96 ? 0.764 38.906 29.544 1.00 61.59 96 GLU A N 1
ATOM 758 C CA . GLU A 1 96 ? 0.228 37.673 30.108 1.00 61.59 96 GLU A CA 1
ATOM 759 C C . GLU A 1 96 ? 1.392 36.787 30.570 1.00 61.59 96 GLU A C 1
ATOM 761 O O . GLU A 1 96 ? 2.364 36.539 29.850 1.00 61.59 96 GLU A O 1
ATOM 766 N N . GLU A 1 97 ? 1.302 36.363 31.826 1.00 63.50 97 GLU A N 1
ATOM 767 C CA . GLU A 1 97 ? 2.220 35.474 32.522 1.00 63.50 97 GLU A CA 1
ATOM 768 C C . GLU A 1 97 ? 2.497 34.232 31.662 1.00 63.50 97 GLU A C 1
ATOM 770 O O . GLU A 1 97 ? 1.642 33.365 31.506 1.00 63.50 97 GLU A O 1
ATOM 775 N N . VAL A 1 98 ? 3.685 34.182 31.048 1.00 60.47 98 VAL A N 1
ATOM 776 C CA . VAL A 1 98 ? 4.092 33.118 30.122 1.00 60.47 98 VAL A CA 1
ATOM 777 C C . VAL A 1 98 ? 4.100 31.788 30.872 1.00 60.47 98 VAL A C 1
ATOM 779 O O . VAL A 1 98 ? 5.081 31.447 31.543 1.00 60.47 98 VAL A O 1
ATOM 782 N N . GLU A 1 99 ? 3.003 31.036 30.758 1.00 68.50 99 GLU A N 1
ATOM 783 C CA . GLU A 1 99 ? 2.955 29.640 31.170 1.00 68.50 99 GLU A CA 1
ATOM 784 C C . GLU A 1 99 ? 4.142 28.910 30.520 1.00 68.50 99 GLU A C 1
ATOM 786 O O . GLU A 1 99 ? 4.454 29.143 29.343 1.00 68.50 99 GLU A O 1
ATOM 791 N N . PRO A 1 100 ? 4.867 28.064 31.278 1.00 67.81 100 PRO A N 1
ATOM 792 C CA . PRO A 1 100 ? 6.025 27.359 30.752 1.00 67.81 100 PRO A CA 1
ATOM 793 C C . PRO A 1 100 ? 5.612 26.626 29.473 1.00 67.81 100 PRO A C 1
ATOM 795 O O . PRO A 1 100 ? 4.534 26.029 29.467 1.00 67.81 100 PRO A O 1
ATOM 798 N N . PRO A 1 101 ? 6.434 26.649 28.404 1.00 67.56 101 PRO A N 1
ATOM 799 C CA . PRO A 1 101 ? 6.090 26.004 27.147 1.00 67.56 101 PRO A CA 1
ATOM 800 C C . PRO A 1 101 ? 5.745 24.552 27.45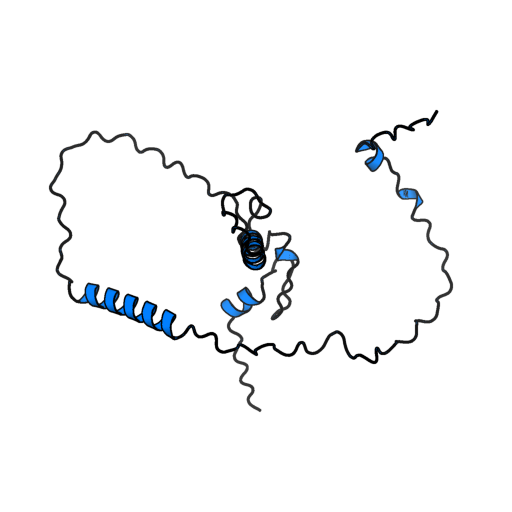6 1.00 67.56 101 PRO A C 1
ATOM 802 O O . PRO A 1 101 ? 6.624 23.775 27.840 1.00 67.56 101 PRO A O 1
ATOM 805 N N . VAL A 1 102 ? 4.453 24.220 27.363 1.00 63.88 102 VAL A N 1
ATOM 806 C CA . VAL A 1 102 ? 3.951 22.855 27.471 1.00 63.88 102 VAL A CA 1
ATOM 807 C C . VAL A 1 102 ? 4.780 22.055 26.491 1.00 63.88 102 VAL 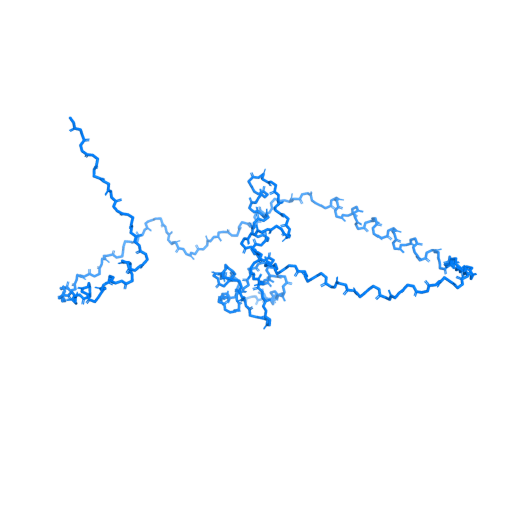A C 1
ATOM 809 O O . VAL A 1 102 ? 4.700 22.273 25.284 1.00 63.88 102 VAL A O 1
ATOM 812 N N . ALA A 1 103 ? 5.682 21.237 27.039 1.00 62.34 103 ALA A N 1
ATOM 813 C CA . ALA A 1 103 ? 6.590 20.425 26.260 1.00 62.34 103 ALA A CA 1
ATOM 814 C C . ALA A 1 103 ? 5.730 19.692 25.242 1.00 62.34 103 ALA A C 1
ATOM 816 O O . ALA A 1 103 ? 4.848 18.937 25.643 1.00 62.34 103 ALA A O 1
ATOM 817 N N . ASP A 1 104 ? 5.945 20.014 23.969 1.00 57.00 104 ASP A N 1
ATOM 818 C CA . ASP A 1 104 ? 5.245 19.463 22.822 1.00 57.00 104 ASP A CA 1
ATOM 819 C C . ASP A 1 104 ? 5.315 17.941 22.966 1.00 57.00 104 ASP A C 1
ATOM 821 O O . ASP A 1 104 ? 6.353 17.316 22.709 1.00 57.00 104 ASP A O 1
ATOM 825 N N . VAL A 1 105 ? 4.261 17.351 23.542 1.00 62.56 105 VAL A N 1
ATOM 826 C CA . VAL A 1 105 ? 4.122 15.910 23.678 1.00 62.56 105 VAL A CA 1
ATOM 827 C C . VAL A 1 105 ? 3.888 15.482 22.252 1.00 62.56 105 VAL A C 1
ATOM 829 O O . VAL A 1 105 ? 2.758 15.456 21.778 1.00 62.56 105 VAL A O 1
ATOM 832 N N . GLN A 1 106 ? 4.987 15.242 21.540 1.00 57.94 106 GLN A N 1
ATOM 833 C CA . GLN A 1 106 ? 4.966 14.667 20.216 1.00 57.94 106 GLN A CA 1
ATOM 834 C C . GLN A 1 106 ? 4.342 13.290 20.384 1.00 57.94 106 GLN A C 1
ATOM 836 O O . GLN A 1 106 ? 5.034 12.307 20.658 1.00 57.94 106 GLN A O 1
ATOM 841 N N . GLU A 1 107 ? 3.014 13.242 20.291 1.00 64.81 107 GLU A N 1
ATOM 842 C CA . GLU A 1 107 ? 2.238 12.026 20.184 1.00 64.81 107 GLU A CA 1
ATOM 843 C C . GLU A 1 107 ? 2.854 11.267 19.020 1.00 64.81 107 GLU A C 1
ATOM 845 O O . GLU A 1 107 ? 2.729 11.645 17.850 1.00 64.81 107 GLU A O 1
ATOM 850 N N . GLN A 1 108 ? 3.647 10.250 19.358 1.00 62.59 108 GLN A N 1
ATOM 851 C CA . GLN A 1 108 ? 4.309 9.435 18.364 1.00 62.59 108 GLN A CA 1
ATOM 852 C C . GLN A 1 108 ? 3.202 8.814 17.536 1.00 62.59 108 GLN A C 1
ATOM 854 O O . GLN A 1 108 ? 2.466 7.950 18.015 1.00 62.59 108 GLN A O 1
ATOM 859 N N . ARG A 1 109 ? 3.059 9.308 16.303 1.00 63.94 109 ARG A N 1
ATOM 860 C CA . ARG A 1 109 ? 2.041 8.811 15.389 1.00 63.94 109 ARG A CA 1
ATOM 861 C C . ARG A 1 109 ? 2.187 7.294 15.323 1.00 63.94 109 ARG A C 1
ATOM 863 O O . ARG A 1 109 ? 3.298 6.817 15.065 1.00 63.94 109 ARG A O 1
ATOM 870 N N . PRO A 1 110 ? 1.109 6.540 15.570 1.00 73.25 110 PRO A N 1
ATOM 871 C CA . PRO A 1 110 ? 1.196 5.096 15.637 1.00 73.25 110 PRO A CA 1
ATOM 872 C C . PRO A 1 110 ? 1.781 4.545 14.333 1.00 73.25 110 PRO A C 1
ATOM 874 O O . PRO A 1 110 ? 1.475 5.008 13.230 1.00 73.25 110 PRO A O 1
ATOM 877 N N . MET A 1 111 ? 2.663 3.554 14.469 1.00 83.75 111 MET A N 1
ATOM 878 C CA . MET A 1 111 ? 3.278 2.848 13.345 1.00 83.75 111 MET A CA 1
ATOM 879 C C . MET A 1 111 ? 2.177 2.280 12.437 1.00 83.75 111 MET A C 1
ATOM 881 O O . MET A 1 111 ? 1.504 1.322 12.805 1.00 83.75 111 MET A O 1
ATOM 885 N N . CYS A 1 112 ? 1.981 2.858 11.249 1.00 93.94 112 CYS A N 1
ATOM 886 C CA . CYS A 1 112 ? 0.922 2.445 10.325 1.00 93.94 112 CYS A CA 1
ATOM 887 C C . CYS A 1 112 ? 1.471 2.102 8.930 1.00 93.94 112 CYS A C 1
ATOM 889 O O . CYS A 1 112 ? 2.165 2.890 8.276 1.00 93.94 112 CYS A O 1
ATOM 891 N N . CYS A 1 113 ? 1.130 0.910 8.442 1.00 96.62 113 CYS A N 1
ATOM 892 C CA . CYS A 1 113 ? 1.435 0.435 7.102 1.00 96.62 113 CYS A CA 1
ATOM 893 C C . CYS A 1 113 ? 0.342 0.872 6.123 1.00 96.62 113 CYS A C 1
ATOM 895 O O . CYS A 1 113 ? -0.710 0.236 6.017 1.00 96.62 113 CYS A O 1
ATOM 897 N N . CYS A 1 114 ? 0.633 1.898 5.321 1.00 95.56 114 CYS A N 1
ATOM 898 C CA . CYS A 1 114 ? -0.292 2.418 4.309 1.00 95.56 114 CYS A CA 1
ATOM 899 C C . CYS A 1 114 ? -0.797 1.345 3.325 1.00 95.56 114 CYS A C 1
ATOM 901 O O . CYS A 1 114 ? -1.947 1.402 2.895 1.00 95.56 114 CYS A O 1
ATOM 903 N N . PHE A 1 115 ? 0.032 0.352 2.979 1.00 97.25 115 PHE A N 1
ATOM 904 C CA . PHE A 1 115 ? -0.357 -0.722 2.057 1.00 97.25 115 PHE A CA 1
ATOM 905 C C . PHE A 1 115 ? -1.412 -1.659 2.666 1.00 97.25 115 PHE A C 1
ATOM 907 O O . PHE A 1 115 ? -2.450 -1.915 2.050 1.00 97.25 115 PHE A O 1
ATOM 914 N N . CYS A 1 116 ? -1.173 -2.146 3.887 1.00 97.38 116 CYS A N 1
ATOM 915 C CA . CYS A 1 116 ? -2.124 -2.999 4.601 1.00 97.38 116 CYS A CA 1
ATOM 916 C C . CYS A 1 116 ? -3.416 -2.241 4.918 1.00 97.38 116 CYS A C 1
ATOM 918 O O . CYS A 1 116 ? -4.498 -2.790 4.719 1.00 97.38 116 CYS A O 1
ATOM 920 N N . PHE A 1 117 ? -3.305 -0.977 5.342 1.00 97.62 117 PHE A N 1
ATOM 921 C CA . PHE A 1 117 ? -4.460 -0.133 5.631 1.00 97.62 117 PHE A CA 1
ATOM 922 C C . PHE A 1 117 ? -5.303 0.091 4.373 1.00 97.62 117 PHE A C 1
ATOM 924 O O . PHE A 1 117 ? -6.489 -0.219 4.367 1.00 97.62 117 PHE A O 1
ATOM 931 N N . GLY A 1 118 ? -4.688 0.523 3.265 1.00 96.56 118 GLY A N 1
ATOM 932 C CA . GLY A 1 118 ? -5.399 0.730 2.001 1.00 96.56 118 GLY A CA 1
ATOM 933 C C . GLY A 1 118 ? -6.049 -0.550 1.463 1.00 96.56 118 GLY A C 1
ATOM 934 O O . GLY A 1 118 ? -7.132 -0.505 0.880 1.00 96.56 118 GLY A O 1
ATOM 935 N N . THR A 1 119 ? -5.431 -1.710 1.702 1.00 96.81 119 THR A N 1
ATOM 936 C CA . THR A 1 119 ? -6.018 -3.014 1.361 1.00 96.81 119 THR A CA 1
ATOM 937 C C . THR A 1 119 ? -7.244 -3.324 2.222 1.00 96.81 119 THR A C 1
ATOM 939 O O . THR A 1 119 ? -8.257 -3.785 1.694 1.00 96.81 119 THR A O 1
ATOM 942 N N . ALA A 1 120 ? -7.175 -3.062 3.530 1.00 97.12 120 ALA A N 1
ATOM 943 C CA . ALA A 1 120 ? -8.289 -3.257 4.451 1.00 97.12 120 ALA A CA 1
ATOM 944 C C . ALA A 1 120 ? -9.452 -2.299 4.157 1.00 97.12 120 ALA A C 1
ATOM 946 O O . ALA A 1 120 ? -10.586 -2.756 4.049 1.00 97.12 120 ALA A O 1
ATOM 947 N N . ALA A 1 121 ? -9.165 -1.015 3.929 1.00 97.50 121 ALA A N 1
ATOM 948 C CA . ALA A 1 121 ? -10.153 -0.003 3.564 1.00 97.50 121 ALA A CA 1
ATOM 949 C C . ALA A 1 121 ? -10.898 -0.380 2.276 1.00 97.50 121 ALA A C 1
ATOM 951 O O . ALA A 1 121 ? -12.117 -0.522 2.282 1.00 97.50 121 ALA A O 1
ATOM 952 N N . ARG A 1 122 ? -10.165 -0.704 1.201 1.00 97.00 122 ARG A N 1
ATOM 953 C CA . ARG A 1 122 ? -10.772 -1.141 -0.069 1.00 97.00 122 ARG A CA 1
ATOM 954 C C . ARG A 1 122 ? -11.579 -2.436 0.074 1.00 97.00 122 ARG A C 1
ATOM 956 O O . ARG A 1 122 ? -12.538 -2.666 -0.664 1.00 97.00 122 ARG A O 1
ATOM 963 N N . ARG A 1 123 ? -11.177 -3.332 0.982 1.00 97.44 123 ARG A N 1
ATOM 964 C CA . ARG A 1 123 ? -11.945 -4.547 1.284 1.00 97.44 123 ARG A CA 1
ATOM 965 C C . ARG A 1 123 ? -13.245 -4.210 2.014 1.00 97.44 123 ARG A C 1
ATOM 967 O O . ARG A 1 123 ? -14.264 -4.792 1.658 1.00 97.44 123 ARG A O 1
ATOM 974 N N . ALA A 1 124 ? -13.206 -3.312 2.996 1.00 97.94 124 ALA A N 1
ATOM 975 C CA . ALA A 1 124 ? -14.390 -2.857 3.717 1.00 97.94 124 ALA A CA 1
ATOM 976 C C . ALA A 1 124 ? -15.389 -2.194 2.760 1.00 97.94 124 ALA A C 1
ATOM 978 O O . ALA A 1 124 ? -16.538 -2.619 2.710 1.00 97.94 124 ALA A O 1
ATOM 979 N N . GLU A 1 125 ? -14.915 -1.285 1.900 1.00 97.81 125 GLU A N 1
ATOM 980 C CA . GLU A 1 125 ? -15.719 -0.648 0.848 1.00 97.81 125 GLU A CA 1
ATOM 981 C C . GLU A 1 125 ? -16.426 -1.677 -0.046 1.00 97.81 125 GLU A C 1
ATOM 983 O O . GLU A 1 125 ? -17.639 -1.619 -0.224 1.00 97.81 125 GLU A O 1
ATOM 988 N N . ARG A 1 126 ? -15.689 -2.671 -0.567 1.00 97.88 126 ARG A N 1
ATOM 989 C CA . ARG A 1 126 ? -16.252 -3.715 -1.445 1.00 97.88 126 ARG A CA 1
ATOM 990 C C . ARG A 1 126 ? -17.326 -4.561 -0.761 1.00 97.88 126 ARG A C 1
ATOM 992 O O . ARG A 1 126 ? -18.192 -5.109 -1.433 1.00 97.88 126 ARG A O 1
ATOM 999 N N . LEU A 1 127 ? -17.220 -4.726 0.552 1.00 97.75 127 LEU A N 1
ATOM 1000 C CA . LEU A 1 127 ? -18.150 -5.517 1.351 1.00 97.75 127 LEU A CA 1
ATOM 1001 C C . LEU A 1 127 ? -19.247 -4.656 1.995 1.00 97.75 127 LEU A C 1
ATOM 1003 O O . LEU A 1 127 ? -20.039 -5.198 2.760 1.00 97.75 127 LEU A O 1
ATOM 1007 N N . HIS A 1 128 ? -19.293 -3.349 1.706 1.00 97.56 128 HIS A N 1
ATOM 1008 C CA . HIS A 1 128 ? -20.180 -2.380 2.360 1.00 97.56 128 HIS A CA 1
ATOM 1009 C C . HIS A 1 128 ? -20.089 -2.412 3.896 1.00 97.56 128 HIS A C 1
ATOM 1011 O O . HIS A 1 128 ? -21.079 -2.238 4.604 1.00 97.56 128 HIS A O 1
ATOM 1017 N N . LEU A 1 129 ? -18.884 -2.652 4.411 1.00 97.44 129 LEU A N 1
ATOM 1018 C CA . LEU A 1 129 ? -18.557 -2.586 5.831 1.00 97.44 129 LEU A CA 1
ATOM 1019 C C . LEU A 1 129 ? -17.969 -1.207 6.166 1.00 97.44 129 LEU A C 1
ATOM 1021 O O . LEU A 1 129 ? -17.403 -0.559 5.280 1.00 97.44 129 LEU A O 1
ATOM 1025 N N . PRO A 1 130 ? -18.050 -0.757 7.431 1.00 97.69 130 PRO A N 1
ATOM 1026 C CA . PRO A 1 130 ? -17.382 0.467 7.856 1.00 97.69 130 PRO A CA 1
ATOM 1027 C C . PRO A 1 130 ? -15.870 0.373 7.609 1.00 97.69 130 PRO A C 1
ATOM 1029 O O . PRO A 1 130 ? -15.234 -0.639 7.919 1.00 97.69 130 PRO A O 1
ATOM 1032 N N . VAL A 1 131 ? -15.300 1.431 7.029 1.00 97.69 131 VAL A N 1
ATOM 1033 C CA . VAL A 1 131 ? -13.856 1.541 6.792 1.00 97.69 131 VAL A CA 1
ATOM 1034 C C . VAL A 1 131 ? -13.154 1.676 8.146 1.00 97.69 131 VAL A C 1
ATOM 1036 O O . VAL A 1 131 ? -13.567 2.520 8.941 1.00 97.69 131 VAL A O 1
ATOM 1039 N N . PRO A 1 132 ? -12.120 0.864 8.436 1.00 96.12 132 PRO A N 1
ATOM 1040 C CA . PRO A 1 132 ? -11.402 0.970 9.698 1.00 96.12 132 PRO A CA 1
ATOM 1041 C C . PRO A 1 132 ? -10.677 2.313 9.808 1.00 96.12 132 PRO A C 1
ATOM 1043 O O . PRO A 1 132 ? -10.225 2.877 8.808 1.00 96.12 132 PRO A O 1
ATOM 1046 N N . GLU A 1 133 ? -10.512 2.795 11.034 1.00 94.50 133 GLU A N 1
ATOM 1047 C CA . GLU A 1 133 ? -9.711 3.986 11.311 1.00 94.50 133 GLU A CA 1
ATOM 1048 C C . GLU A 1 133 ? -8.214 3.660 11.252 1.00 94.50 133 GLU A C 1
ATOM 1050 O O . GLU A 1 133 ? -7.789 2.523 11.476 1.00 94.50 133 GLU A O 1
ATOM 1055 N N . LYS A 1 134 ? -7.386 4.662 10.939 1.00 90.94 134 LYS A N 1
ATOM 1056 C CA . LYS A 1 134 ? -5.930 4.464 10.824 1.00 90.94 134 LYS A CA 1
ATOM 1057 C C . LYS A 1 134 ? -5.284 4.068 12.147 1.00 90.94 134 LYS A C 1
ATOM 1059 O O . LYS A 1 134 ? -4.351 3.264 12.129 1.00 90.94 134 LYS A O 1
ATOM 1064 N N . ASP A 1 135 ? -5.804 4.601 13.247 1.00 90.81 135 ASP A N 1
ATOM 1065 C CA . ASP A 1 135 ? -5.282 4.389 14.598 1.00 90.81 135 ASP A CA 1
ATOM 1066 C C . ASP A 1 135 ? -5.853 3.121 15.250 1.00 90.81 135 ASP A C 1
ATOM 1068 O O . ASP A 1 135 ? -5.390 2.679 16.301 1.00 90.81 135 ASP A O 1
ATOM 1072 N N . GLN A 1 136 ? -6.827 2.478 14.600 1.00 92.00 136 GLN A N 1
ATOM 1073 C CA . GLN A 1 136 ? -7.371 1.210 15.056 1.00 92.00 136 GLN A CA 1
ATOM 1074 C C . GLN A 1 136 ? -6.325 0.094 14.929 1.00 92.00 136 GLN A C 1
ATOM 1076 O O . GLN A 1 136 ? -5.611 -0.025 13.928 1.00 92.00 136 GLN A O 1
ATOM 1081 N N . GLN A 1 137 ? -6.278 -0.780 15.937 1.00 93.75 137 GLN A N 1
ATOM 1082 C CA . GLN A 1 137 ? -5.439 -1.973 15.914 1.00 93.75 137 GLN A CA 1
ATOM 1083 C C . GLN A 1 137 ? -5.828 -2.880 14.734 1.00 93.75 137 GLN A C 1
ATOM 1085 O O . GLN A 1 137 ? -6.988 -3.264 14.579 1.00 93.75 137 GLN A O 1
ATOM 1090 N N . GLY A 1 138 ? -4.848 -3.277 13.925 1.00 94.19 138 GLY A N 1
ATOM 1091 C CA . GLY A 1 138 ? -5.091 -4.127 12.765 1.00 94.19 138 GLY A CA 1
ATOM 1092 C C . GLY A 1 138 ? -3.806 -4.657 12.133 1.00 94.19 138 GLY A C 1
ATOM 1093 O O . GLY A 1 138 ? -2.706 -4.366 12.598 1.00 94.19 138 GLY A O 1
ATOM 1094 N N . PRO A 1 139 ? -3.895 -5.413 11.026 1.00 94.12 139 PRO A N 1
ATOM 1095 C CA . PRO A 1 139 ? -2.715 -5.89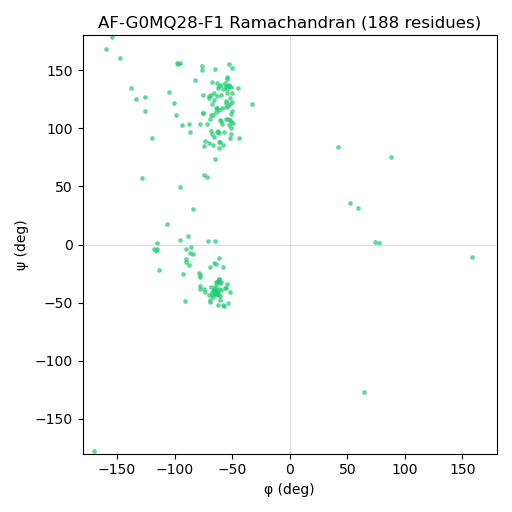9 10.307 1.00 94.12 139 PRO A CA 1
ATOM 1096 C C . PRO A 1 139 ? -1.826 -4.774 9.750 1.00 94.12 139 PRO A C 1
ATOM 1098 O O . PRO A 1 139 ? -0.717 -5.043 9.295 1.00 94.12 139 PRO A O 1
ATOM 1101 N N . TRP A 1 140 ? -2.296 -3.524 9.752 1.00 96.69 140 TRP A N 1
ATOM 1102 C CA . TRP A 1 140 ? -1.513 -2.350 9.379 1.00 96.69 140 TRP A CA 1
ATOM 1103 C C . TRP A 1 140 ? -0.773 -1.693 10.547 1.00 96.69 140 TRP A C 1
ATOM 1105 O O . TRP A 1 140 ? 0.134 -0.919 10.275 1.00 96.69 140 TRP A O 1
ATOM 1115 N N . SER A 1 141 ? -1.096 -1.984 11.810 1.00 95.06 141 SER A N 1
ATOM 1116 C CA . SER A 1 141 ? -0.611 -1.198 12.958 1.00 95.06 141 SER A CA 1
ATOM 1117 C C . SER A 1 141 ? 0.743 -1.647 13.535 1.00 95.06 141 SER A C 1
ATOM 1119 O O . SER A 1 141 ? 1.152 -1.184 14.594 1.00 95.06 141 SER A O 1
ATOM 1121 N N . THR A 1 142 ? 1.438 -2.589 12.887 1.00 94.25 142 THR A N 1
ATOM 1122 C CA . THR A 1 142 ? 2.650 -3.231 13.442 1.00 94.25 142 THR A CA 1
ATOM 1123 C C . THR A 1 142 ? 3.930 -2.967 12.655 1.00 94.25 142 THR A C 1
ATOM 1125 O O . THR A 1 142 ? 4.999 -3.417 13.058 1.00 94.25 142 THR A O 1
ATOM 1128 N N . HIS A 1 143 ? 3.848 -2.295 11.507 1.00 95.06 143 HIS A N 1
ATOM 1129 C CA . HIS A 1 143 ? 4.993 -2.096 10.619 1.00 95.06 143 HIS A CA 1
ATOM 1130 C C . HIS A 1 143 ? 4.770 -0.920 9.666 1.00 95.06 143 HIS A C 1
ATOM 1132 O O . HIS A 1 143 ? 3.653 -0.438 9.500 1.00 95.06 143 HIS A O 1
ATOM 1138 N N . HIS A 1 144 ? 5.830 -0.496 8.980 1.00 95.81 144 HIS A N 1
ATOM 1139 C CA . HIS A 1 144 ? 5.744 0.439 7.860 1.00 95.81 144 HIS A CA 1
ATOM 1140 C C . HIS A 1 144 ? 5.736 -0.296 6.519 1.00 95.81 144 HIS A C 1
ATOM 1142 O O . HIS A 1 144 ? 6.244 -1.409 6.392 1.00 95.81 144 HIS A O 1
ATOM 1148 N N . SER A 1 145 ? 5.167 0.337 5.492 1.00 96.31 145 SER A N 1
ATOM 1149 C CA . SER A 1 145 ? 5.146 -0.250 4.146 1.00 96.31 145 SER A CA 1
ATOM 1150 C C . SER A 1 145 ? 6.539 -0.292 3.509 1.00 96.31 145 SER A C 1
ATOM 1152 O O . SER A 1 145 ? 6.963 -1.350 3.039 1.00 96.31 145 SER A O 1
ATOM 1154 N N . VAL A 1 146 ? 7.261 0.830 3.565 1.00 96.19 146 VAL A N 1
ATOM 1155 C CA . VAL A 1 146 ? 8.613 1.019 3.027 1.00 96.19 146 VAL A CA 1
ATOM 1156 C C . VAL A 1 146 ? 9.436 1.810 4.043 1.00 96.19 146 VAL A C 1
ATOM 1158 O O . VAL A 1 146 ? 8.951 2.804 4.578 1.00 96.19 146 VAL A O 1
ATOM 1161 N N . VAL A 1 147 ? 10.673 1.381 4.299 1.00 96.19 147 VAL A N 1
ATOM 1162 C CA . VAL A 1 147 ? 11.640 2.085 5.158 1.00 96.19 147 VAL A CA 1
ATOM 1163 C C . VAL A 1 147 ? 12.976 2.119 4.432 1.00 96.19 147 VAL A C 1
ATOM 1165 O O . VAL A 1 147 ? 13.462 1.077 3.998 1.00 96.19 147 VAL A O 1
ATOM 1168 N N . GLY A 1 148 ? 13.550 3.310 4.248 1.00 95.75 148 GLY A N 1
ATOM 1169 C CA . GLY A 1 148 ? 14.820 3.467 3.527 1.00 95.75 148 GLY A CA 1
ATOM 1170 C C . GLY A 1 148 ? 14.783 2.952 2.080 1.00 95.75 148 GLY A C 1
ATOM 1171 O O . GLY A 1 148 ? 15.773 2.422 1.596 1.00 95.75 148 GLY A O 1
ATOM 1172 N N . GLY A 1 149 ? 13.629 3.034 1.407 1.00 94.94 149 GLY A N 1
ATOM 1173 C CA . GLY A 1 149 ? 13.449 2.514 0.043 1.00 94.94 149 GLY A CA 1
ATOM 1174 C C . GLY A 1 149 ? 13.282 0.992 -0.060 1.00 94.94 149 GLY A C 1
ATOM 1175 O O . GLY A 1 149 ? 13.109 0.482 -1.164 1.00 94.94 149 GLY A O 1
ATOM 1176 N N . ILE A 1 150 ? 13.286 0.272 1.066 1.00 97.56 150 ILE A N 1
ATOM 1177 C CA . ILE A 1 150 ? 13.109 -1.183 1.120 1.00 97.56 150 ILE A CA 1
ATOM 1178 C C . ILE A 1 150 ? 11.703 -1.510 1.625 1.00 97.56 150 ILE A C 1
ATOM 1180 O O . ILE A 1 150 ? 11.257 -0.993 2.654 1.00 97.56 150 ILE A O 1
ATOM 1184 N N . ALA A 1 151 ? 10.997 -2.392 0.918 1.00 97.81 151 ALA A N 1
ATOM 1185 C CA . ALA A 1 151 ? 9.684 -2.876 1.324 1.00 97.81 151 ALA A CA 1
ATOM 1186 C C . ALA A 1 151 ? 9.784 -3.727 2.604 1.00 97.81 151 ALA A C 1
ATOM 1188 O O . ALA A 1 151 ? 10.299 -4.848 2.595 1.00 97.81 151 ALA A O 1
ATOM 1189 N N . GLN A 1 152 ? 9.248 -3.203 3.708 1.00 97.75 152 GLN A N 1
ATOM 1190 C CA . GLN A 1 152 ? 9.200 -3.885 5.008 1.00 97.75 152 GLN A CA 1
ATOM 1191 C C . GLN A 1 152 ? 7.896 -4.666 5.200 1.00 97.75 152 GLN A C 1
ATOM 1193 O O . GLN A 1 152 ? 7.854 -5.655 5.928 1.00 97.75 152 GLN A O 1
ATOM 1198 N N . CYS A 1 153 ? 6.819 -4.261 4.521 1.00 97.88 153 CYS A N 1
ATOM 1199 C CA . CYS A 1 153 ? 5.531 -4.931 4.642 1.00 97.88 153 CYS A CA 1
ATOM 1200 C C . CYS A 1 153 ? 5.565 -6.355 4.056 1.00 97.88 153 CYS A C 1
ATOM 1202 O O . CYS A 1 153 ? 5.756 -6.506 2.845 1.00 97.88 153 CYS A O 1
ATOM 1204 N N . PRO A 1 154 ? 5.274 -7.406 4.852 1.00 97.81 154 PRO A N 1
ATOM 1205 C CA . PRO A 1 154 ? 5.290 -8.786 4.364 1.00 97.81 154 PRO A CA 1
ATOM 1206 C C . PRO A 1 154 ? 4.306 -9.044 3.220 1.00 97.81 154 PRO A C 1
ATOM 1208 O O . PRO A 1 154 ? 4.570 -9.870 2.349 1.00 97.81 154 PRO A O 1
ATOM 1211 N N . ALA A 1 155 ? 3.168 -8.342 3.211 1.00 97.94 155 ALA A N 1
ATOM 1212 C CA . ALA A 1 155 ? 2.187 -8.445 2.138 1.00 97.94 155 ALA A CA 1
ATOM 1213 C C . ALA A 1 155 ? 2.669 -7.742 0.858 1.00 97.94 155 ALA A C 1
ATOM 1215 O O . ALA A 1 155 ? 2.516 -8.300 -0.226 1.00 97.94 155 ALA A O 1
ATOM 1216 N N . LEU A 1 156 ? 3.302 -6.568 0.979 1.00 98.12 156 LEU A N 1
ATOM 1217 C CA . LEU A 1 156 ? 3.853 -5.836 -0.164 1.00 98.12 156 LEU A CA 1
ATOM 1218 C C . LEU A 1 156 ? 4.997 -6.609 -0.826 1.00 98.12 156 LEU A C 1
ATOM 1220 O O . LEU A 1 156 ? 5.008 -6.717 -2.043 1.00 98.12 156 LEU A O 1
ATOM 1224 N N . ARG A 1 157 ? 5.895 -7.227 -0.047 1.00 98.56 157 ARG A N 1
ATOM 1225 C CA . ARG A 1 157 ? 7.029 -8.029 -0.558 1.00 98.56 157 ARG A CA 1
ATOM 1226 C C . ARG A 1 157 ? 6.622 -9.204 -1.455 1.00 98.56 157 ARG A C 1
ATOM 1228 O O . ARG A 1 157 ? 7.459 -9.728 -2.179 1.00 98.56 157 ARG A O 1
ATOM 1235 N N . ARG A 1 158 ? 5.363 -9.648 -1.380 1.00 98.31 158 ARG A N 1
ATOM 1236 C CA . ARG A 1 158 ? 4.804 -10.725 -2.219 1.00 98.31 158 ARG A CA 1
ATOM 1237 C C . ARG A 1 158 ? 4.184 -10.203 -3.515 1.00 98.31 158 ARG A C 1
ATOM 1239 O O . ARG A 1 158 ? 3.845 -11.000 -4.386 1.00 98.31 158 ARG A O 1
ATOM 1246 N N . VAL A 1 159 ? 3.988 -8.892 -3.633 1.00 97.81 159 VAL A N 1
ATOM 1247 C CA . VAL A 1 159 ? 3.454 -8.267 -4.842 1.00 97.81 159 VAL A CA 1
ATOM 1248 C C . VAL A 1 159 ? 4.545 -8.238 -5.901 1.00 97.81 159 VAL A C 1
ATOM 1250 O O . VAL A 1 159 ? 5.645 -7.753 -5.657 1.00 97.81 159 VAL A O 1
ATOM 1253 N N . VAL A 1 160 ? 4.204 -8.729 -7.089 1.00 98.06 160 VAL A N 1
ATOM 1254 C CA . VAL A 1 160 ? 5.028 -8.600 -8.290 1.00 98.06 160 VAL A CA 1
ATOM 1255 C C . VAL A 1 160 ? 4.444 -7.473 -9.132 1.00 98.06 160 VAL A C 1
ATOM 1257 O O . VAL A 1 160 ? 3.264 -7.514 -9.492 1.00 98.06 160 VAL A O 1
ATOM 1260 N N . CYS A 1 161 ? 5.246 -6.453 -9.428 1.00 97.38 161 CYS A N 1
ATOM 1261 C CA . CYS A 1 161 ? 4.828 -5.369 -10.311 1.00 97.38 161 CYS A CA 1
ATOM 1262 C C . CYS A 1 161 ? 4.558 -5.908 -11.725 1.00 97.38 161 CYS A C 1
ATOM 1264 O O . CYS A 1 161 ? 5.418 -6.555 -12.318 1.00 97.38 161 CYS A O 1
ATOM 1266 N N . GLY A 1 162 ? 3.383 -5.610 -12.286 1.00 94.31 162 GLY A N 1
ATOM 1267 C CA . GLY A 1 162 ? 3.002 -6.076 -13.625 1.00 94.31 162 GLY A CA 1
ATOM 1268 C C . GLY A 1 162 ? 3.788 -5.430 -14.772 1.00 94.31 162 GLY A C 1
ATOM 1269 O O . GLY A 1 162 ? 3.818 -5.994 -15.859 1.00 94.31 162 GLY A O 1
ATOM 1270 N N . TRP A 1 163 ? 4.424 -4.277 -14.531 1.00 94.62 163 TRP A N 1
ATOM 1271 C CA . TRP A 1 163 ? 5.203 -3.549 -15.539 1.00 94.62 163 TRP A CA 1
ATOM 1272 C C . TRP A 1 163 ? 6.676 -3.954 -15.564 1.00 94.62 163 TRP A C 1
ATOM 1274 O O . TRP A 1 163 ? 7.211 -4.242 -16.628 1.00 94.62 163 TRP A O 1
ATOM 1284 N N . CYS A 1 164 ? 7.338 -3.996 -14.404 1.00 96.00 164 CYS A N 1
ATOM 1285 C CA . CYS A 1 164 ? 8.782 -4.252 -14.327 1.00 96.00 164 CYS A CA 1
ATOM 1286 C C . CYS A 1 164 ? 9.169 -5.557 -13.620 1.00 96.00 164 CYS A C 1
ATOM 1288 O O . CYS A 1 164 ? 10.352 -5.865 -13.523 1.00 96.00 164 CYS A O 1
ATOM 1290 N N . GLY A 1 165 ? 8.208 -6.310 -13.075 1.00 96.62 165 GLY A N 1
ATOM 1291 C CA . GLY A 1 165 ? 8.474 -7.564 -12.364 1.00 96.62 165 GLY A CA 1
ATOM 1292 C C . GLY A 1 165 ? 9.086 -7.415 -10.965 1.00 96.62 165 GLY A C 1
ATOM 1293 O O . GLY A 1 165 ? 9.365 -8.424 -10.321 1.00 96.62 165 GLY A O 1
ATOM 1294 N N . ALA A 1 166 ? 9.289 -6.192 -10.462 1.00 97.62 166 ALA A N 1
ATOM 1295 C CA . ALA A 1 166 ? 9.877 -5.972 -9.140 1.00 97.62 166 ALA A CA 1
ATOM 1296 C C . ALA A 1 166 ? 9.045 -6.619 -8.013 1.00 97.62 166 ALA A C 1
ATOM 1298 O O . ALA A 1 166 ? 7.816 -6.522 -8.002 1.00 97.62 166 ALA A O 1
ATOM 1299 N N . THR A 1 167 ? 9.735 -7.260 -7.064 1.00 98.50 167 THR A N 1
ATOM 1300 C CA . THR A 1 167 ? 9.179 -7.975 -5.900 1.00 98.50 167 THR A CA 1
ATOM 1301 C C . THR A 1 167 ? 10.207 -8.010 -4.753 1.00 98.50 167 THR A C 1
ATOM 1303 O O . THR A 1 167 ? 11.314 -7.485 -4.901 1.00 98.50 167 THR A O 1
ATOM 1306 N N . GLY A 1 168 ? 9.872 -8.596 -3.599 1.00 98.25 168 GLY A N 1
ATOM 1307 C CA . GLY A 1 168 ? 10.774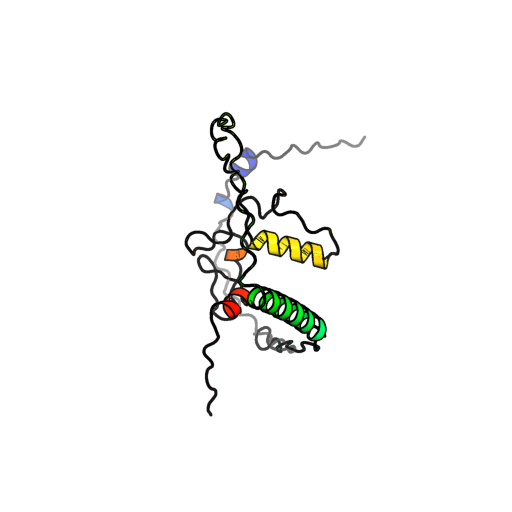 -8.690 -2.445 1.00 98.25 168 GLY A CA 1
ATOM 1308 C C . GLY A 1 168 ? 11.131 -7.320 -1.860 1.00 98.25 168 GLY A C 1
ATOM 1309 O O . GLY A 1 168 ? 10.239 -6.534 -1.551 1.00 98.25 168 GLY A O 1
ATOM 1310 N N . ASP A 1 169 ? 12.427 -7.031 -1.707 1.00 98.44 169 ASP A N 1
ATOM 1311 C CA . ASP A 1 169 ? 12.933 -5.768 -1.140 1.00 98.44 169 ASP A CA 1
ATOM 1312 C C . ASP A 1 169 ? 12.531 -4.530 -1.951 1.00 98.44 169 ASP A C 1
ATOM 1314 O O . ASP A 1 169 ? 12.330 -3.459 -1.383 1.00 98.44 169 ASP A O 1
ATOM 1318 N N . HIS A 1 170 ? 12.351 -4.686 -3.264 1.00 97.81 170 HIS A N 1
ATOM 1319 C CA . HIS A 1 170 ? 11.997 -3.606 -4.190 1.00 97.81 170 HIS A CA 1
ATOM 1320 C C . HIS A 1 170 ? 10.539 -3.682 -4.663 1.00 97.81 170 HIS A C 1
ATOM 1322 O O . HIS A 1 170 ? 10.169 -3.092 -5.685 1.00 97.81 170 HIS A O 1
ATOM 1328 N N . ALA A 1 171 ? 9.703 -4.433 -3.943 1.00 98.19 171 ALA A N 1
ATOM 1329 C CA . ALA A 1 171 ? 8.307 -4.606 -4.301 1.00 98.19 171 ALA A CA 1
ATOM 1330 C C . ALA A 1 171 ? 7.541 -3.278 -4.278 1.00 98.19 171 ALA A C 1
ATOM 1332 O O . ALA A 1 171 ? 7.601 -2.504 -3.322 1.00 98.19 171 ALA A O 1
ATOM 1333 N N . HIS A 1 172 ? 6.753 -3.058 -5.323 1.00 97.38 172 HIS A N 1
ATOM 1334 C CA . HIS A 1 172 ? 5.795 -1.968 -5.422 1.00 97.38 172 HIS A CA 1
ATOM 1335 C C . HIS A 1 172 ? 4.592 -2.420 -6.250 1.00 97.38 172 HIS A C 1
ATOM 1337 O O . HIS A 1 172 ? 4.647 -3.395 -7.000 1.00 97.38 172 HIS A O 1
ATOM 1343 N N . THR A 1 173 ? 3.470 -1.719 -6.105 1.00 96.69 173 THR A N 1
ATOM 1344 C CA . THR A 1 173 ? 2.267 -2.035 -6.887 1.00 96.69 173 THR A CA 1
ATOM 1345 C C . THR A 1 173 ? 2.399 -1.534 -8.323 1.00 96.69 173 THR A C 1
ATOM 1347 O O . THR A 1 173 ? 3.007 -0.494 -8.563 1.00 96.69 173 THR A O 1
ATOM 1350 N N . THR A 1 174 ? 1.749 -2.213 -9.270 1.00 95.38 174 THR A N 1
ATOM 1351 C CA . THR A 1 174 ? 1.650 -1.773 -10.674 1.00 95.38 174 THR A CA 1
ATOM 1352 C C . THR A 1 174 ? 1.155 -0.326 -10.792 1.00 95.38 174 THR A C 1
ATOM 1354 O O . THR A 1 174 ? 1.727 0.460 -11.533 1.00 95.38 174 THR A O 1
ATOM 1357 N N . ARG A 1 175 ? 0.165 0.066 -9.977 1.00 93.56 175 ARG A N 1
ATOM 1358 C CA . ARG A 1 175 ? -0.354 1.443 -9.945 1.00 93.56 175 ARG A CA 1
ATOM 1359 C C . ARG A 1 175 ? 0.690 2.460 -9.476 1.00 93.56 175 ARG A C 1
ATOM 1361 O O . ARG A 1 175 ? 0.727 3.576 -9.975 1.00 93.56 175 ARG A O 1
ATOM 1368 N N . TRP A 1 176 ? 1.522 2.096 -8.496 1.00 94.81 176 TRP A N 1
ATOM 1369 C CA . TRP A 1 176 ? 2.627 2.960 -8.074 1.00 94.81 176 TRP A CA 1
ATOM 1370 C C . TRP A 1 176 ? 3.645 3.123 -9.204 1.00 94.81 176 TRP A C 1
ATOM 1372 O O . TRP A 1 176 ? 4.117 4.232 -9.425 1.00 94.81 176 TRP A O 1
ATOM 1382 N N . HIS A 1 177 ? 3.931 2.048 -9.944 1.00 94.56 177 HIS A N 1
ATOM 1383 C CA . HIS A 1 177 ? 4.820 2.100 -11.102 1.00 94.56 177 HIS A CA 1
ATOM 1384 C C . HIS A 1 177 ? 4.324 3.110 -12.140 1.00 94.56 177 HIS A C 1
ATOM 1386 O O . HIS A 1 177 ? 5.054 4.029 -12.479 1.00 94.56 177 HIS A O 1
ATOM 1392 N N . GLU A 1 178 ? 3.065 2.994 -12.565 1.00 93.25 178 GLU A N 1
ATOM 1393 C CA . GLU A 1 178 ? 2.438 3.896 -13.546 1.00 93.25 178 GLU A CA 1
ATOM 1394 C C . GLU A 1 178 ? 2.497 5.368 -13.123 1.00 93.25 178 GLU A C 1
ATOM 1396 O O . GLU A 1 178 ? 2.696 6.247 -13.955 1.00 93.25 178 GLU A O 1
ATOM 1401 N N . ALA A 1 179 ? 2.341 5.638 -11.825 1.00 93.12 179 ALA A N 1
ATOM 1402 C CA . ALA A 1 179 ? 2.338 6.996 -11.296 1.00 93.12 179 ALA A CA 1
ATOM 1403 C C . ALA A 1 179 ? 3.740 7.618 -11.157 1.00 93.12 179 ALA A C 1
ATOM 1405 O O . ALA A 1 179 ? 3.851 8.840 -11.159 1.00 93.12 179 ALA A O 1
ATOM 1406 N N . ASN A 1 180 ? 4.795 6.811 -10.992 1.00 92.94 180 ASN A N 1
ATOM 1407 C CA . ASN A 1 180 ? 6.144 7.304 -10.663 1.00 92.94 180 ASN A CA 1
ATOM 1408 C C . ASN A 1 180 ? 7.165 7.088 -11.782 1.00 92.94 180 ASN A C 1
ATOM 1410 O O . ASN A 1 180 ? 8.186 7.767 -11.823 1.00 92.94 180 ASN A O 1
ATOM 1414 N N 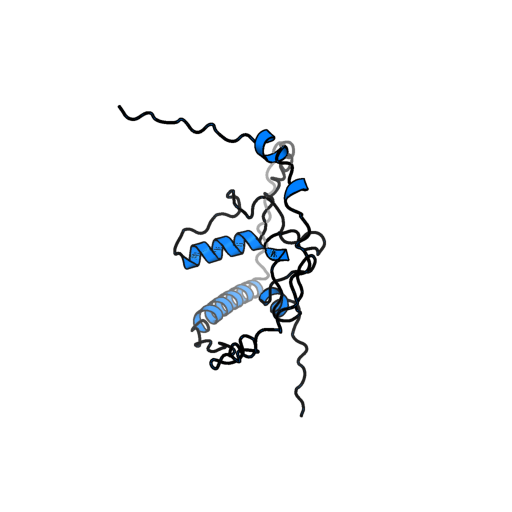. MET A 1 181 ? 6.899 6.148 -12.682 1.00 86.88 181 MET A N 1
ATOM 1415 C CA . MET A 1 181 ? 7.730 5.848 -13.835 1.00 86.88 181 MET A CA 1
ATOM 1416 C C . MET A 1 181 ? 6.863 6.082 -15.069 1.00 86.88 181 MET A C 1
ATOM 1418 O O . MET A 1 181 ? 6.143 5.166 -15.479 1.00 86.88 181 MET A O 1
ATOM 1422 N N . PRO A 1 182 ? 6.871 7.300 -15.649 1.00 76.06 182 PRO A N 1
ATOM 1423 C CA . PRO A 1 182 ? 6.207 7.509 -16.922 1.00 76.06 182 PRO A CA 1
ATOM 1424 C C . PRO A 1 182 ? 6.791 6.496 -17.900 1.00 76.06 182 PRO A C 1
ATOM 1426 O O . PRO A 1 182 ? 8.012 6.420 -18.067 1.00 76.06 182 PRO A O 1
ATOM 1429 N N . ILE A 1 183 ? 5.917 5.675 -18.488 1.00 70.00 183 ILE A N 1
ATOM 1430 C CA . ILE A 1 183 ? 6.309 4.722 -19.522 1.00 70.00 183 ILE A CA 1
ATOM 1431 C C . ILE A 1 183 ? 7.080 5.549 -20.551 1.00 70.00 183 ILE A C 1
ATOM 1433 O O . ILE A 1 183 ? 6.512 6.531 -21.048 1.00 70.00 183 ILE A O 1
ATOM 1437 N N . PRO A 1 184 ? 8.358 5.235 -20.845 1.00 62.03 184 PRO A N 1
ATOM 1438 C CA . PRO A 1 184 ? 9.026 5.892 -21.948 1.00 62.03 184 PRO A CA 1
ATOM 1439 C C . PRO A 1 184 ? 8.123 5.636 -23.137 1.00 62.03 184 PRO A C 1
ATOM 1441 O O . PRO A 1 184 ? 7.827 4.478 -23.439 1.00 62.03 184 PRO A O 1
ATOM 1444 N N . ILE A 1 185 ? 7.594 6.714 -23.718 1.00 63.56 185 ILE A N 1
ATOM 1445 C CA . ILE A 1 185 ? 6.775 6.656 -24.918 1.00 63.56 185 ILE A CA 1
ATOM 1446 C C . ILE A 1 185 ? 7.711 6.051 -25.953 1.00 63.56 185 ILE A C 1
ATOM 1448 O O . ILE A 1 185 ? 8.480 6.753 -26.607 1.00 63.56 185 ILE A O 1
ATOM 1452 N N . HIS A 1 186 ? 7.731 4.722 -26.031 1.00 54.81 186 HIS A N 1
ATOM 1453 C CA . HIS A 1 186 ? 8.316 4.011 -27.132 1.00 54.81 186 HIS A CA 1
ATOM 1454 C C . HIS A 1 186 ? 7.410 4.413 -28.272 1.00 54.81 186 HIS A C 1
ATOM 1456 O O . HIS A 1 186 ? 6.321 3.873 -28.455 1.00 54.81 186 HIS A O 1
ATOM 1462 N N . HIS A 1 187 ? 7.841 5.478 -28.942 1.00 48.75 187 HIS A N 1
ATOM 1463 C CA . HIS A 1 187 ? 7.488 5.817 -30.292 1.00 48.75 187 HIS A CA 1
ATOM 1464 C C . HIS A 1 187 ? 7.584 4.511 -31.078 1.00 48.75 187 HIS A C 1
ATOM 1466 O O . HIS A 1 187 ? 8.654 4.122 -31.538 1.00 48.75 187 HIS A O 1
ATOM 1472 N N . PHE A 1 188 ? 6.455 3.809 -31.165 1.00 50.72 188 PHE A N 1
ATOM 1473 C CA . PHE A 1 188 ? 6.182 2.805 -32.174 1.00 50.72 188 PHE A CA 1
ATOM 1474 C C . PHE A 1 188 ? 6.142 3.567 -33.500 1.00 50.72 188 PHE A C 1
ATOM 1476 O O . PHE A 1 188 ? 5.084 3.877 -34.038 1.00 50.72 188 PHE A O 1
ATOM 1483 N N . PHE A 1 189 ? 7.316 3.974 -33.973 1.00 54.31 189 PHE A N 1
ATOM 1484 C CA . PHE A 1 189 ? 7.529 4.328 -35.358 1.00 54.31 189 PHE A CA 1
ATOM 1485 C C . PHE A 1 189 ? 8.046 3.067 -36.045 1.00 54.31 189 PHE A C 1
ATOM 1487 O O . PHE A 1 189 ? 9.213 2.722 -35.894 1.00 54.31 189 PHE A O 1
ATOM 1494 N N . HIS A 1 190 ? 7.107 2.457 -36.775 1.00 52.91 190 HIS A N 1
ATOM 1495 C CA . HIS A 1 190 ? 7.253 1.537 -37.908 1.00 52.91 190 HIS A CA 1
ATOM 1496 C C . HIS A 1 190 ? 7.901 0.167 -37.684 1.00 52.91 190 HIS A C 1
ATOM 1498 O O . HIS A 1 190 ? 9.131 0.078 -37.499 1.00 52.91 190 HIS A O 1
#

Nearest PDB structures (foldseek):
  3alr-assembly2_B  TM=8.001E-01  e=4.896E-04  Danio rerio

Mean predicted aligned error: 20.0 Å

Sequence (190 aa):
MIEYQQSRPVTLPDILEQNYRGEHVATPAAHASPPPPLVQNPAGIIGHGRPNLHGRLPIVWEDEEEEDLRRRLLHQQQHLQNPGAQAPVPEAEEEEEVEPPVADVQEQRPMCCCFCFGTAARRAERLHLPVPEKDQQGPWSTHHSVVGGIAQCPALRRVVCGWCGATGDHAHTTRWHEANMPIPIHHFFH

Organism: Caenorhabditis brenneri (NCBI:txid135651)

Foldseek 3Di:
DDDDDDDDDDDPVNVVPPPPVPVPPPDPPDPDDPPPPPPQDPPDDPPDDPDPVPVPPPPPPVVVVVVVVVVVVVVVVVCVVPPDPDDPDPDDDDDDDDDDPPPPPPPPDFQFAPVVLVVQQVVCVVVVHDRDDRPDDDLGRPHYQADPQFGPRPVQQCDQQPPPRDHHRNGDHVVVCVVPPPDPPPPPPD